Protein AF-A0A453MCQ1-F1 (afdb_monomer)

Radius of gyration: 20.78 Å; Cα contacts (8 Å, |Δi|>4): 182; chains: 1; bounding box: 46×43×56 Å

pLDDT: mean 77.22, std 11.15, range [37.0, 91.69]

Structure (mmCIF, N/CA/C/O backbone):
data_AF-A0A453MCQ1-F1
#
_entry.id   AF-A0A453MCQ1-F1
#
loop_
_atom_site.group_PDB
_atom_site.id
_atom_site.type_symbol
_atom_site.label_atom_id
_atom_site.label_alt_id
_atom_site.label_comp_id
_atom_site.label_asym_id
_atom_site.label_entity_id
_atom_site.label_seq_id
_atom_site.pdbx_PDB_ins_code
_atom_site.Cartn_x
_atom_site.Cartn_y
_atom_site.Cartn_z
_atom_site.occupancy
_atom_site.B_iso_or_equiv
_atom_site.auth_seq_id
_atom_site.auth_comp_id
_atom_site.auth_asym_id
_atom_site.auth_atom_id
_atom_site.pdbx_PDB_model_num
ATOM 1 N N . MET A 1 1 ? 6.249 20.733 25.835 1.00 46.59 1 MET A N 1
ATOM 2 C CA . MET A 1 1 ? 5.323 20.623 26.985 1.00 46.59 1 MET A CA 1
ATOM 3 C C . MET A 1 1 ? 3.868 20.537 26.530 1.00 46.59 1 MET A C 1
ATOM 5 O O . MET A 1 1 ? 3.251 19.539 26.848 1.00 46.59 1 MET A O 1
ATOM 9 N N . HIS A 1 2 ? 3.340 21.471 25.724 1.00 42.84 2 HIS A N 1
ATOM 10 C CA . HIS A 1 2 ? 1.945 21.401 25.235 1.00 42.84 2 HIS A CA 1
ATOM 11 C C . HIS A 1 2 ? 1.655 20.174 24.339 1.00 42.84 2 HIS A C 1
ATOM 13 O O . HIS A 1 2 ? 0.683 19.468 24.558 1.00 42.84 2 HIS A O 1
ATOM 19 N N . TYR A 1 3 ? 2.557 19.852 23.404 1.00 37.00 3 TYR A N 1
ATOM 20 C CA . TYR A 1 3 ? 2.413 18.692 22.504 1.00 37.00 3 TYR A CA 1
ATOM 21 C C . TYR A 1 3 ? 2.391 17.330 23.223 1.00 37.00 3 TYR A C 1
ATOM 23 O O . TYR A 1 3 ? 1.709 16.413 22.788 1.00 37.00 3 TYR A O 1
ATOM 31 N N . VAL A 1 4 ? 3.120 17.202 24.337 1.00 47.22 4 VAL A N 1
ATOM 32 C CA . VAL A 1 4 ? 3.196 15.953 25.119 1.00 47.22 4 VAL A CA 1
ATOM 33 C C . VAL A 1 4 ? 1.900 15.717 25.896 1.00 47.22 4 VAL A C 1
ATOM 35 O O . VAL A 1 4 ? 1.479 14.579 26.047 1.00 47.22 4 VAL A O 1
ATOM 38 N N . PHE A 1 5 ? 1.250 16.789 26.351 1.00 42.53 5 PHE A N 1
ATOM 39 C CA . PHE A 1 5 ? -0.011 16.703 27.086 1.00 42.53 5 PHE A CA 1
ATOM 40 C C . PHE A 1 5 ? -1.175 16.288 26.174 1.00 42.53 5 PHE A C 1
ATOM 42 O O . PHE A 1 5 ? -1.961 15.428 26.547 1.00 42.53 5 PHE A O 1
ATOM 49 N N . ILE A 1 6 ? -1.217 16.816 24.943 1.00 53.06 6 ILE A N 1
ATOM 50 C CA . ILE A 1 6 ? -2.229 16.439 23.940 1.00 53.06 6 ILE A CA 1
ATOM 51 C C . ILE A 1 6 ? -2.094 14.956 23.559 1.00 53.06 6 ILE A C 1
ATOM 53 O O . ILE A 1 6 ? -3.103 14.268 23.458 1.00 53.06 6 ILE A O 1
ATOM 57 N N . LEU A 1 7 ? -0.861 14.452 23.406 1.00 55.06 7 LEU A N 1
ATOM 58 C CA . LEU A 1 7 ? -0.600 13.033 23.122 1.00 55.06 7 LEU A CA 1
ATOM 59 C C . LEU A 1 7 ? -1.093 12.107 24.249 1.00 55.06 7 LEU A C 1
ATOM 61 O O . LEU A 1 7 ? -1.663 11.052 23.972 1.00 55.06 7 LEU A O 1
ATOM 65 N N . LEU A 1 8 ? -0.903 12.512 25.508 1.00 60.44 8 LEU A N 1
ATOM 66 C CA . LEU A 1 8 ? -1.371 11.757 26.674 1.00 60.44 8 LEU A CA 1
ATOM 67 C C . LEU A 1 8 ? -2.903 11.742 26.769 1.00 60.44 8 LEU A C 1
ATOM 69 O O . LEU A 1 8 ? -3.472 10.683 27.007 1.00 60.44 8 LEU A O 1
ATOM 73 N N . GLU A 1 9 ? -3.574 12.870 26.513 1.00 61.97 9 GLU A N 1
ATOM 74 C CA . GLU A 1 9 ? -5.045 12.936 26.503 1.00 61.97 9 GLU A CA 1
ATOM 75 C C . GLU A 1 9 ? -5.657 12.088 25.377 1.00 61.97 9 GLU A C 1
ATOM 77 O O . GLU A 1 9 ? -6.694 11.451 25.564 1.00 61.97 9 GLU A O 1
ATOM 82 N N . THR A 1 10 ? -5.026 12.038 24.198 1.00 69.81 10 THR A N 1
ATOM 83 C CA . THR A 1 10 ? -5.495 11.178 23.100 1.00 69.81 10 THR A CA 1
ATOM 84 C C . THR A 1 10 ? -5.329 9.693 23.412 1.00 69.81 10 THR A C 1
ATOM 86 O O . THR A 1 10 ? -6.246 8.917 23.140 1.00 69.81 10 THR A O 1
ATOM 89 N N . GLU A 1 11 ? -4.209 9.299 24.027 1.00 75.56 11 GLU A N 1
ATOM 90 C CA . GLU A 1 11 ? -3.957 7.906 24.414 1.00 75.56 11 GLU A CA 1
ATOM 91 C C . GLU A 1 11 ? -4.876 7.468 25.566 1.00 75.56 11 GLU A C 1
ATOM 93 O O . GLU A 1 11 ? -5.438 6.373 25.525 1.00 75.56 11 GLU A O 1
ATOM 98 N N . GLU A 1 12 ? -5.094 8.338 26.557 1.00 82.75 12 GLU A N 1
ATOM 99 C CA . GLU A 1 12 ? -6.019 8.088 27.666 1.00 82.75 12 GLU A CA 1
ATOM 100 C C . GLU A 1 12 ? -7.452 7.901 27.158 1.00 82.75 12 GLU A C 1
ATOM 102 O O . GLU A 1 12 ? -8.110 6.926 27.520 1.00 82.75 12 GLU A O 1
ATOM 107 N N . ASN A 1 13 ? -7.921 8.765 26.254 1.00 85.00 13 ASN A N 1
ATOM 108 C CA . ASN A 1 13 ? -9.265 8.649 25.689 1.00 85.00 13 ASN A CA 1
ATOM 109 C C . ASN A 1 13 ? -9.445 7.355 24.885 1.00 85.00 13 ASN A C 1
ATOM 111 O O . ASN A 1 13 ? -10.462 6.676 25.036 1.00 85.00 13 ASN A O 1
ATOM 115 N N . ALA A 1 14 ? -8.45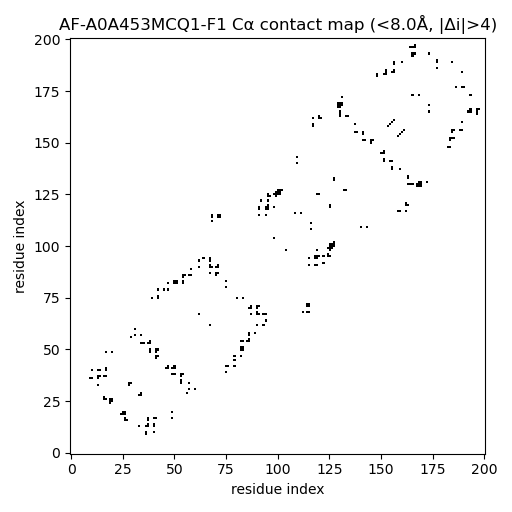8 6.987 24.063 1.00 85.62 14 ALA A N 1
ATOM 116 C CA . ALA A 1 14 ? -8.486 5.736 23.308 1.00 85.62 14 ALA A CA 1
ATOM 117 C C . ALA A 1 14 ? -8.494 4.509 24.231 1.00 85.62 14 ALA A C 1
ATOM 119 O O . ALA A 1 14 ? -9.224 3.546 23.989 1.00 85.62 14 ALA A O 1
ATOM 120 N N . PHE A 1 15 ? -7.733 4.558 25.326 1.00 87.38 15 PHE A N 1
ATOM 121 C CA . PHE A 1 15 ? -7.719 3.502 26.331 1.00 87.38 15 PHE A CA 1
ATOM 122 C C . PHE A 1 15 ? -9.042 3.401 27.102 1.00 87.38 15 PHE A C 1
ATOM 124 O O . PHE A 1 15 ? -9.540 2.300 27.333 1.00 87.38 15 PHE A O 1
ATOM 131 N N . MET A 1 16 ? -9.650 4.530 27.466 1.00 88.81 16 MET A N 1
ATOM 132 C CA . MET A 1 16 ? -10.951 4.555 28.141 1.00 88.81 16 MET A CA 1
ATOM 133 C C . MET A 1 16 ? -12.070 4.009 27.247 1.00 88.81 16 MET A C 1
ATOM 135 O O . MET A 1 16 ? -12.914 3.245 27.722 1.00 88.81 16 MET A O 1
ATOM 139 N N . GLU A 1 17 ? -12.051 4.328 25.952 1.00 88.25 17 GLU A N 1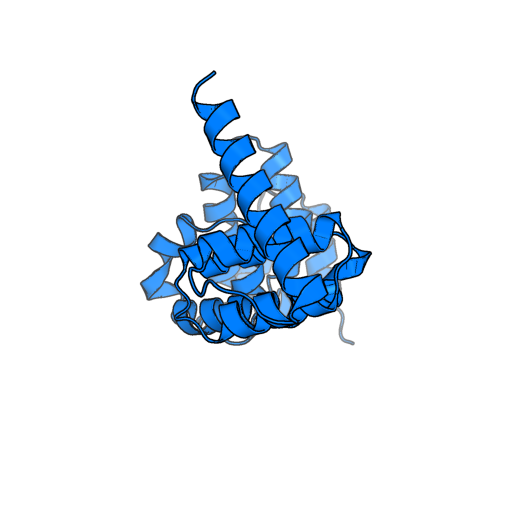
ATOM 140 C CA . GLU A 1 17 ? -12.951 3.727 24.962 1.00 88.25 17 GLU A CA 1
ATOM 141 C C . GLU A 1 17 ? -12.706 2.226 24.805 1.00 88.25 17 GLU A C 1
ATOM 143 O O . GLU A 1 17 ? -13.659 1.448 24.785 1.00 88.25 17 GLU A O 1
ATOM 148 N N . LEU A 1 18 ? -11.445 1.787 24.781 1.00 90.50 18 LEU A N 1
ATOM 149 C CA . LEU A 1 18 ? -11.116 0.364 24.750 1.00 90.50 18 LEU A CA 1
ATOM 150 C C . LEU A 1 18 ? -11.656 -0.371 25.985 1.00 90.50 18 LEU A C 1
ATOM 152 O O . LEU A 1 18 ? -12.259 -1.435 25.849 1.00 90.50 18 LEU A O 1
ATOM 156 N N . LEU A 1 19 ? -11.495 0.197 27.183 1.00 89.31 19 LEU A N 1
ATOM 157 C CA . LEU A 1 19 ? -12.072 -0.363 28.406 1.00 89.31 19 LEU A CA 1
ATOM 158 C C . LEU A 1 19 ? -13.598 -0.425 28.305 1.00 89.31 19 LEU A C 1
ATOM 160 O O . LEU A 1 19 ? -14.183 -1.481 28.539 1.00 89.31 19 LEU A O 1
ATOM 164 N N . SER A 1 20 ? -14.246 0.668 27.902 1.00 89.81 20 SER A N 1
ATOM 165 C CA . SER A 1 20 ? -15.695 0.705 27.678 1.00 89.81 20 SER A CA 1
ATOM 166 C C . SER A 1 20 ? -16.145 -0.390 26.706 1.00 89.81 20 SER A C 1
ATOM 168 O O . SER A 1 20 ? -17.120 -1.102 26.971 1.00 89.81 20 SER A O 1
ATOM 170 N N . TYR A 1 21 ? -15.393 -0.604 25.625 1.00 91.69 21 TYR A N 1
ATOM 171 C CA . TYR A 1 21 ? -15.628 -1.672 24.663 1.00 91.69 21 TYR A CA 1
ATOM 172 C C . TYR A 1 21 ? -15.482 -3.063 25.293 1.00 91.69 21 TYR A C 1
ATOM 174 O O . TYR A 1 21 ? -16.329 -3.921 25.060 1.00 91.69 21 TYR A O 1
ATOM 182 N N . MET A 1 22 ? -14.475 -3.308 26.136 1.00 89.25 22 MET A N 1
ATOM 183 C CA . MET A 1 22 ? -14.307 -4.606 26.809 1.00 89.25 22 MET A CA 1
ATOM 184 C C . MET A 1 22 ? -15.494 -4.960 27.718 1.00 89.25 22 MET A C 1
ATOM 186 O O . MET A 1 22 ? -15.848 -6.134 27.824 1.00 89.25 22 MET A O 1
ATOM 190 N N . TYR A 1 23 ? -16.134 -3.966 28.342 1.00 89.38 23 TYR A N 1
ATOM 191 C CA . TYR A 1 23 ? -17.309 -4.182 29.196 1.00 89.38 23 TYR A CA 1
ATOM 192 C C . TYR A 1 23 ? -18.639 -4.208 28.428 1.00 89.38 23 TYR A C 1
ATOM 194 O O . TYR A 1 23 ? -19.551 -4.939 28.815 1.00 89.38 23 TYR A O 1
ATOM 202 N N . SER A 1 24 ? -18.784 -3.404 27.370 1.00 89.81 24 SER A N 1
ATOM 203 C CA . SER A 1 24 ? -20.066 -3.191 26.673 1.00 89.81 24 SER A CA 1
ATOM 204 C C . SER A 1 24 ? -20.164 -3.844 25.290 1.00 89.81 24 SER A C 1
ATOM 206 O O . SER A 1 24 ? -21.267 -4.010 24.765 1.00 89.81 24 SER A O 1
ATOM 208 N N . GLY A 1 25 ? -19.025 -4.188 24.687 1.00 87.19 25 GLY A N 1
ATOM 209 C CA . GLY A 1 25 ? -18.894 -4.674 23.314 1.00 87.19 25 GLY A CA 1
ATOM 210 C C . GLY A 1 25 ? -19.164 -3.623 22.231 1.00 87.19 25 GLY A C 1
ATOM 211 O O . GLY A 1 25 ? -19.376 -4.000 21.080 1.00 87.19 25 GLY A O 1
ATOM 212 N N . LYS A 1 26 ? -19.224 -2.328 22.574 1.00 86.12 26 LYS A N 1
ATOM 213 C CA . LYS A 1 26 ? -19.602 -1.239 21.656 1.00 86.12 26 LYS A CA 1
ATOM 214 C C . LYS A 1 26 ? -18.585 -0.101 21.685 1.00 86.12 26 LYS A C 1
ATOM 216 O O . LYS A 1 26 ? -18.078 0.235 22.749 1.00 86.12 26 LYS A O 1
ATOM 221 N N . LEU A 1 27 ? -18.329 0.493 20.520 1.00 86.25 27 LEU A N 1
ATOM 222 C CA . LEU A 1 27 ? -17.567 1.737 20.379 1.00 86.25 27 LEU A CA 1
ATOM 223 C C . LEU A 1 27 ? -18.537 2.918 20.343 1.00 86.25 27 LEU A C 1
ATOM 225 O O . LEU A 1 27 ? -19.598 2.825 19.721 1.00 86.25 27 LEU A O 1
ATOM 229 N N . THR A 1 28 ? -18.199 4.017 21.017 1.00 80.88 28 THR A N 1
ATOM 230 C CA . THR A 1 28 ? -19.082 5.196 21.087 1.00 80.88 28 THR A CA 1
ATOM 231 C C . THR A 1 28 ? -18.839 6.196 19.952 1.00 80.88 28 THR A C 1
ATOM 233 O O . THR A 1 28 ? -19.679 7.062 19.704 1.00 80.88 28 THR A O 1
ATOM 236 N N . THR A 1 29 ? -17.716 6.060 19.241 1.00 80.31 29 THR A N 1
ATOM 237 C CA . THR A 1 29 ? -17.264 6.975 18.188 1.00 80.31 29 THR A CA 1
ATOM 238 C C . THR A 1 29 ? -17.233 6.312 16.811 1.00 80.31 29 THR A C 1
ATOM 240 O O . THR A 1 29 ? -16.946 5.124 16.678 1.00 80.31 29 THR A O 1
ATOM 243 N N . ALA A 1 30 ? -17.514 7.112 15.781 1.00 79.25 30 ALA A N 1
ATOM 244 C CA . ALA A 1 30 ? -17.376 6.754 14.369 1.00 79.25 30 ALA A CA 1
ATOM 245 C C . ALA A 1 30 ? -16.383 7.679 13.634 1.00 79.25 30 ALA A C 1
ATOM 247 O O . ALA A 1 30 ? -16.347 7.703 12.406 1.00 79.25 30 ALA A O 1
ATOM 248 N N . GLU A 1 31 ? -15.596 8.473 14.368 1.00 84.56 31 GLU A N 1
ATOM 249 C CA . GLU A 1 31 ? -14.601 9.366 13.770 1.00 84.56 31 GLU A CA 1
ATOM 250 C C . GLU A 1 31 ? -13.338 8.580 13.360 1.00 84.56 31 GLU A C 1
ATOM 252 O O . GLU A 1 31 ? -12.755 7.904 14.212 1.00 84.56 31 GLU A O 1
ATOM 257 N N . PRO A 1 32 ? -12.857 8.682 12.102 1.00 83.56 32 PRO A N 1
ATOM 258 C CA . PRO A 1 32 ? -11.729 7.884 11.610 1.00 83.56 32 PRO A CA 1
ATOM 259 C C . PRO A 1 32 ? -10.441 8.017 12.431 1.00 83.56 32 PRO A C 1
ATOM 261 O O . PRO A 1 32 ? -9.757 7.027 12.675 1.00 83.56 32 PRO A O 1
ATOM 264 N N . THR A 1 33 ? -10.107 9.233 12.868 1.00 83.50 33 THR A N 1
ATOM 265 C CA . THR A 1 33 ? -8.904 9.507 13.671 1.00 83.50 33 THR A CA 1
ATOM 266 C C . THR A 1 33 ? -8.990 8.843 15.040 1.00 83.50 33 THR A C 1
ATOM 268 O O . THR A 1 33 ? -8.064 8.154 15.451 1.00 83.50 33 THR A O 1
ATOM 271 N N . ARG A 1 34 ? -10.142 8.954 15.707 1.00 84.56 34 ARG A N 1
ATOM 272 C CA . ARG A 1 34 ? -10.389 8.308 17.002 1.00 84.56 34 ARG A CA 1
ATOM 273 C C . ARG A 1 34 ? -10.406 6.790 16.891 1.00 84.56 34 ARG A C 1
ATOM 275 O O . ARG A 1 34 ? -9.881 6.114 17.767 1.00 84.56 34 ARG A O 1
ATOM 282 N N . LEU A 1 35 ? -10.976 6.250 15.815 1.00 87.69 35 LEU A N 1
ATOM 283 C CA . LEU A 1 35 ? -10.961 4.813 15.548 1.00 87.69 35 LEU A CA 1
ATOM 284 C C . LEU A 1 35 ? -9.538 4.284 15.338 1.00 87.69 35 LEU A C 1
ATOM 286 O O . LEU A 1 35 ? -9.249 3.180 15.789 1.00 87.69 35 LEU A O 1
ATOM 290 N N . LEU A 1 36 ? -8.648 5.061 14.711 1.00 85.81 36 LEU A N 1
ATOM 291 C CA . LEU A 1 36 ? -7.229 4.716 14.614 1.00 85.81 36 LEU A CA 1
ATOM 292 C C . LEU A 1 36 ? -6.524 4.754 15.970 1.00 85.81 36 LEU A C 1
ATOM 294 O O . LEU A 1 36 ? -5.799 3.816 16.285 1.00 85.81 36 LEU A O 1
ATOM 298 N N . ASP A 1 37 ? -6.768 5.777 16.792 1.00 86.75 37 ASP A N 1
ATOM 299 C CA . ASP A 1 37 ? -6.193 5.847 18.142 1.00 86.75 37 ASP A CA 1
ATOM 300 C C . ASP A 1 37 ? -6.630 4.631 18.985 1.00 86.75 37 ASP A C 1
ATOM 302 O O . ASP A 1 37 ? -5.824 3.999 19.672 1.00 86.75 37 ASP A O 1
ATOM 306 N N . ILE A 1 38 ? -7.909 4.251 18.885 1.00 88.19 38 ILE A N 1
ATOM 307 C CA . ILE A 1 38 ? -8.460 3.060 19.545 1.00 88.19 38 ILE A CA 1
ATOM 308 C C . ILE A 1 38 ? -7.868 1.782 18.948 1.00 88.19 38 ILE A C 1
ATOM 310 O O . ILE A 1 38 ? -7.565 0.860 19.700 1.00 88.19 38 ILE A O 1
ATOM 314 N N . LEU A 1 39 ? -7.669 1.710 17.628 1.00 87.31 39 LEU A N 1
ATOM 315 C CA . LEU A 1 39 ? -7.012 0.577 16.972 1.00 87.31 39 LEU A CA 1
ATOM 316 C C . LEU A 1 39 ? -5.569 0.410 17.472 1.00 87.31 39 LEU A C 1
ATOM 318 O O . LEU A 1 39 ? -5.165 -0.713 17.757 1.00 87.31 39 LEU A O 1
ATOM 322 N N . MET A 1 40 ? -4.826 1.507 17.655 1.00 85.25 40 MET A N 1
ATOM 323 C CA . MET A 1 40 ? -3.475 1.501 18.230 1.00 85.25 40 MET A CA 1
ATOM 324 C C . MET A 1 40 ? -3.466 1.024 19.677 1.00 85.25 40 MET A C 1
ATOM 326 O O . MET A 1 40 ? -2.628 0.206 20.059 1.00 85.25 40 MET A O 1
ATOM 330 N N . ALA A 1 41 ? -4.402 1.513 20.492 1.00 87.75 41 ALA A N 1
ATOM 331 C CA . ALA A 1 41 ? -4.560 1.031 21.857 1.00 87.75 41 ALA A CA 1
ATOM 332 C C . ALA A 1 41 ? -4.921 -0.465 21.859 1.00 87.75 41 ALA A C 1
ATOM 334 O O . ALA A 1 41 ? -4.326 -1.248 22.594 1.00 87.75 41 ALA A O 1
ATOM 335 N N . ALA A 1 42 ? -5.848 -0.886 21.000 1.00 87.56 42 ALA A N 1
ATOM 336 C CA . ALA A 1 42 ? -6.259 -2.277 20.880 1.00 87.56 42 ALA A CA 1
ATOM 337 C C . ALA A 1 42 ? -5.114 -3.190 20.414 1.00 87.56 42 ALA A C 1
ATOM 339 O O . ALA A 1 42 ? -5.007 -4.289 20.945 1.00 87.56 42 ALA A O 1
ATOM 340 N N . ASP A 1 43 ? -4.242 -2.742 19.503 1.00 86.06 43 ASP A N 1
ATOM 341 C CA . ASP A 1 43 ? -3.016 -3.459 19.109 1.00 86.06 43 ASP A CA 1
ATOM 342 C C . ASP A 1 43 ? -2.055 -3.587 20.299 1.00 86.06 43 ASP A C 1
ATOM 344 O O . ASP A 1 43 ? -1.621 -4.685 20.639 1.00 86.06 43 ASP A O 1
ATOM 348 N N . LYS A 1 44 ? -1.807 -2.480 21.014 1.00 85.56 44 LYS A N 1
ATOM 349 C CA . LYS A 1 44 ? -0.929 -2.434 22.197 1.00 85.56 44 LYS A CA 1
ATOM 350 C C . LYS A 1 44 ? -1.387 -3.361 23.329 1.00 85.56 44 LYS A C 1
ATOM 352 O O . LYS A 1 44 ? -0.549 -3.907 24.043 1.00 85.56 44 LYS A O 1
ATOM 357 N N . PHE A 1 45 ? -2.697 -3.502 23.520 1.00 86.25 45 PHE A N 1
ATOM 358 C CA . PHE A 1 45 ? -3.304 -4.347 24.555 1.00 86.25 45 PHE A CA 1
ATOM 359 C C . PHE A 1 45 ? -3.841 -5.684 24.015 1.00 86.25 45 PHE A C 1
ATOM 361 O O . PHE A 1 45 ? -4.493 -6.419 24.755 1.00 86.25 45 PHE A O 1
ATOM 368 N N . GLU A 1 46 ? -3.570 -5.999 22.745 1.00 86.81 46 GLU A N 1
ATOM 369 C CA . GLU A 1 46 ? -3.918 -7.255 22.066 1.00 86.81 46 GLU A CA 1
ATOM 370 C C . GLU A 1 46 ? -5.423 -7.613 22.099 1.00 86.81 46 GLU A C 1
ATOM 372 O O . GLU A 1 46 ? -5.826 -8.777 22.193 1.00 86.81 46 GLU A O 1
ATOM 377 N N . VAL A 1 47 ? -6.297 -6.607 21.997 1.00 88.50 47 VAL A N 1
ATOM 378 C CA . VAL A 1 47 ? -7.760 -6.779 22.033 1.00 88.50 47 VAL A CA 1
ATOM 379 C C . VAL A 1 47 ? -8.319 -7.011 20.624 1.00 88.50 47 VAL A C 1
ATOM 381 O O . VAL A 1 47 ? -8.909 -6.126 20.000 1.00 88.50 47 VAL A O 1
ATOM 384 N N . LEU A 1 48 ? -8.178 -8.248 20.139 1.00 88.19 48 LEU A N 1
ATOM 385 C CA . LEU A 1 48 ? -8.547 -8.686 18.780 1.00 88.19 48 LEU A CA 1
ATOM 386 C C . LEU A 1 48 ? -9.966 -8.293 18.332 1.00 88.19 48 LEU A C 1
ATOM 388 O O . LEU A 1 48 ? -10.172 -7.865 17.197 1.00 88.19 48 LEU A O 1
ATOM 392 N N . SER A 1 49 ? -10.967 -8.454 19.202 1.00 89.56 49 SER A N 1
ATOM 393 C CA . SER A 1 49 ? -12.365 -8.137 18.870 1.00 89.56 49 SER A CA 1
ATOM 394 C C . SER A 1 49 ? -12.567 -6.649 18.590 1.00 89.56 49 SER A C 1
ATOM 396 O O . SER A 1 49 ? -13.283 -6.301 17.650 1.00 89.56 49 SER A O 1
ATOM 398 N N . CYS A 1 50 ? -11.890 -5.788 19.355 1.00 88.81 50 CYS A N 1
ATOM 399 C CA . CYS A 1 50 ? -11.911 -4.345 19.153 1.00 88.81 50 CYS A CA 1
ATOM 400 C C . CYS A 1 50 ? -11.233 -3.982 17.831 1.00 88.81 50 CYS A C 1
ATOM 402 O O . CYS A 1 50 ? -11.811 -3.245 17.038 1.00 88.81 50 CYS A O 1
ATOM 404 N N . MET A 1 51 ? -10.075 -4.584 17.534 1.00 88.38 51 MET A N 1
ATOM 405 C CA . MET A 1 51 ? -9.370 -4.347 16.270 1.00 88.38 51 MET A CA 1
ATOM 406 C C . MET A 1 51 ? -10.230 -4.697 15.056 1.00 88.38 51 MET A C 1
ATOM 408 O O . MET A 1 51 ? -10.409 -3.857 14.178 1.00 88.38 51 MET A O 1
ATOM 412 N N . ARG A 1 52 ? -10.852 -5.886 15.050 1.00 88.38 52 ARG A N 1
ATOM 413 C CA . ARG A 1 52 ? -11.802 -6.292 13.998 1.00 88.38 52 ARG A CA 1
ATOM 414 C C . ARG A 1 52 ? -12.920 -5.275 13.820 1.00 88.38 52 ARG A C 1
ATOM 416 O O . ARG A 1 52 ? -13.275 -4.936 12.693 1.00 88.38 52 ARG A O 1
ATOM 423 N N . HIS A 1 53 ? -13.490 -4.811 14.929 1.00 89.31 53 HIS A N 1
ATOM 424 C CA . HIS A 1 53 ? -14.611 -3.885 14.897 1.00 89.31 53 HIS A CA 1
ATOM 425 C C . HIS A 1 53 ? -14.196 -2.500 14.379 1.00 89.31 53 HIS A C 1
ATOM 427 O O . HIS A 1 53 ? -14.870 -1.959 13.504 1.00 89.31 53 HIS A O 1
ATOM 433 N N . CYS A 1 54 ? -13.053 -1.972 14.830 1.00 88.75 54 CYS A N 1
ATOM 434 C CA . CYS A 1 54 ? -12.466 -0.739 14.307 1.00 88.75 54 CYS A CA 1
ATOM 435 C C . CYS A 1 54 ? -12.179 -0.853 12.807 1.00 88.75 54 CYS A C 1
ATOM 437 O O . CYS A 1 54 ? -12.588 0.020 12.049 1.00 88.75 54 CYS A O 1
ATOM 439 N N . SER A 1 55 ? -11.542 -1.938 12.355 1.00 88.50 55 SER A N 1
ATOM 440 C CA . SER A 1 55 ? -11.254 -2.154 10.933 1.00 88.50 55 SER A CA 1
ATOM 441 C C . SER A 1 55 ? -12.530 -2.198 10.090 1.00 88.50 55 SER A C 1
ATOM 443 O O . SER A 1 55 ? -12.589 -1.548 9.053 1.00 88.50 55 SER A O 1
ATOM 445 N N . GLN A 1 56 ? -13.580 -2.889 10.544 1.00 88.69 56 GLN A N 1
ATOM 446 C CA . GLN A 1 56 ? -14.873 -2.917 9.849 1.00 88.69 56 GLN A CA 1
ATOM 447 C C . GLN A 1 56 ? -15.524 -1.532 9.758 1.00 88.69 56 GLN A C 1
ATOM 449 O O . GLN A 1 56 ? -16.042 -1.168 8.702 1.00 88.69 56 GLN A O 1
ATOM 454 N N . LEU A 1 57 ? -15.485 -0.751 10.841 1.00 88.12 57 LEU A N 1
ATOM 455 C CA . LEU A 1 57 ? -16.020 0.610 10.847 1.00 88.12 57 LEU A CA 1
ATOM 456 C C . LEU A 1 57 ? -15.226 1.526 9.916 1.00 88.12 57 LEU A C 1
ATOM 458 O O . LEU A 1 57 ? -15.829 2.229 9.112 1.00 88.12 57 LEU A O 1
ATOM 462 N N . LEU A 1 58 ? -13.895 1.466 9.962 1.00 87.31 58 LEU A N 1
ATOM 463 C CA . LEU A 1 58 ? -13.017 2.244 9.087 1.00 87.31 58 LEU A CA 1
ATOM 464 C C . LEU A 1 58 ? -13.263 1.928 7.604 1.00 87.31 58 LEU A C 1
ATOM 466 O O . LEU A 1 58 ? -13.342 2.850 6.801 1.00 87.31 58 LEU A O 1
ATOM 470 N N . ILE A 1 59 ? -13.482 0.657 7.251 1.00 87.69 59 ILE A N 1
ATOM 471 C CA . ILE A 1 59 ? -13.850 0.249 5.882 1.00 87.69 59 ILE A CA 1
ATOM 472 C C . ILE A 1 59 ? -15.228 0.796 5.475 1.00 87.69 59 ILE A C 1
ATOM 474 O O . ILE A 1 59 ? -15.449 1.108 4.308 1.00 87.69 59 ILE A O 1
ATOM 478 N N . SER A 1 60 ? -16.174 0.899 6.415 1.00 87.25 60 SER A N 1
ATOM 479 C CA . SER A 1 60 ? -17.528 1.398 6.131 1.00 87.25 60 SER A CA 1
ATOM 480 C C . SER A 1 60 ? -17.609 2.918 5.934 1.00 87.25 60 SER A C 1
ATOM 482 O O . SER A 1 60 ? -18.615 3.422 5.430 1.00 87.25 60 SER A O 1
ATOM 484 N N . LEU A 1 61 ? -16.568 3.651 6.336 1.00 86.31 61 LEU A N 1
ATOM 485 C CA . LEU A 1 61 ? -16.472 5.101 6.200 1.00 86.31 61 LEU A CA 1
ATOM 486 C C . LEU A 1 61 ? -15.918 5.483 4.815 1.00 86.31 61 LEU A C 1
ATOM 488 O O . LEU A 1 61 ? -15.226 4.689 4.178 1.00 86.31 61 LEU A O 1
ATOM 492 N N . PRO A 1 62 ? -16.212 6.695 4.309 1.00 82.81 62 PRO A N 1
ATOM 493 C CA . PRO A 1 62 ? -15.671 7.141 3.030 1.00 82.81 62 PRO A CA 1
ATOM 494 C C . PRO A 1 62 ? -14.139 7.224 3.086 1.00 82.81 62 PRO A C 1
ATOM 496 O O . PRO A 1 62 ? -13.577 8.018 3.840 1.00 82.81 62 PRO A O 1
ATOM 499 N N . MET A 1 63 ? -13.475 6.419 2.255 1.00 83.31 63 MET A N 1
ATOM 500 C CA . MET A 1 63 ? -12.019 6.385 2.135 1.00 83.31 63 MET A CA 1
ATOM 501 C C . MET A 1 63 ? -11.525 7.577 1.302 1.00 83.31 63 MET A C 1
ATOM 503 O O . MET A 1 63 ? -11.988 7.811 0.185 1.00 83.31 63 MET A O 1
ATOM 507 N N . THR A 1 64 ? -10.564 8.331 1.828 1.00 85.94 64 THR A N 1
ATOM 508 C CA . THR A 1 64 ? -9.792 9.346 1.091 1.00 85.94 64 THR A CA 1
ATOM 509 C C . THR A 1 64 ? -8.366 8.855 0.846 1.00 85.94 64 THR A C 1
ATOM 511 O O . THR A 1 64 ? -7.901 7.921 1.500 1.00 85.94 64 THR A O 1
ATOM 514 N N . THR A 1 65 ? -7.629 9.495 -0.065 1.00 82.19 65 THR A N 1
ATOM 515 C CA . THR A 1 65 ? -6.218 9.149 -0.320 1.00 82.19 65 THR A CA 1
ATOM 516 C C . THR A 1 65 ? -5.345 9.301 0.913 1.00 82.19 65 THR A C 1
ATOM 518 O O . THR A 1 65 ? -4.544 8.418 1.190 1.00 82.19 65 THR A O 1
ATOM 521 N N . GLU A 1 66 ? -5.532 10.371 1.684 1.00 82.62 66 GLU A N 1
ATOM 522 C CA . GLU A 1 66 ? -4.787 10.588 2.928 1.00 82.62 66 GLU A CA 1
ATOM 523 C C . GLU A 1 66 ? -5.064 9.476 3.945 1.00 82.62 66 GLU A C 1
ATOM 525 O O . GLU A 1 66 ? -4.127 8.928 4.522 1.00 82.62 66 GLU A O 1
ATOM 530 N N . SER A 1 67 ? -6.333 9.083 4.109 1.00 81.94 67 SER A N 1
ATOM 531 C CA . SER A 1 67 ? -6.695 7.991 5.019 1.00 81.94 67 SER A CA 1
ATOM 532 C C . SER A 1 67 ? -6.153 6.636 4.557 1.00 81.94 67 SER A C 1
ATOM 534 O O . SER A 1 67 ? -5.597 5.908 5.369 1.00 81.94 67 SER A O 1
ATOM 536 N N . ALA A 1 68 ? -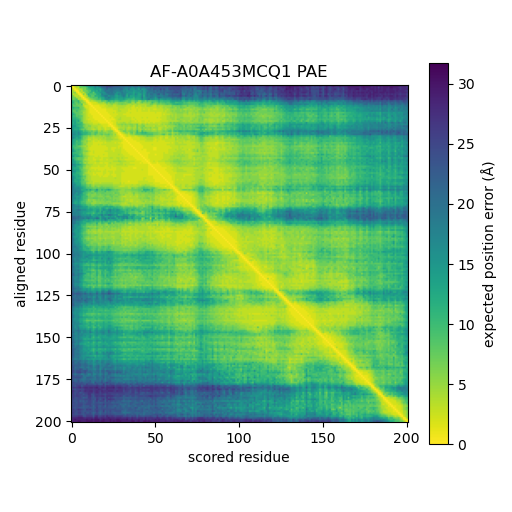6.221 6.325 3.257 1.00 84.19 68 ALA A N 1
ATOM 537 C CA . ALA A 1 68 ? -5.721 5.064 2.714 1.00 84.19 68 ALA A CA 1
ATOM 538 C C . ALA A 1 68 ? -4.202 4.931 2.894 1.00 84.19 68 ALA A C 1
ATOM 540 O O . ALA A 1 68 ? -3.720 3.869 3.282 1.00 84.19 68 ALA A O 1
ATOM 541 N N . LEU A 1 69 ? -3.451 6.014 2.665 1.00 83.31 69 LEU A N 1
ATOM 542 C CA . LEU A 1 69 ? -2.009 6.035 2.916 1.00 83.31 69 LEU A CA 1
ATOM 543 C C . LEU A 1 69 ? -1.706 5.839 4.401 1.00 83.31 69 LEU A C 1
ATOM 545 O O . LEU A 1 69 ? -0.877 5.003 4.745 1.00 83.31 69 LEU A O 1
ATOM 549 N N . LEU A 1 70 ? -2.435 6.533 5.279 1.00 82.50 70 LEU A N 1
ATOM 550 C CA . LEU A 1 70 ? -2.275 6.397 6.724 1.00 82.50 70 LEU A CA 1
ATOM 551 C C . LEU A 1 70 ? -2.566 4.969 7.218 1.00 82.50 70 LEU A C 1
ATOM 553 O O . LEU A 1 70 ? -1.870 4.480 8.103 1.00 82.50 70 LEU A O 1
ATOM 557 N N . TYR A 1 71 ? -3.568 4.294 6.648 1.00 83.50 71 TYR A N 1
ATOM 558 C CA . TYR A 1 71 ? -3.916 2.912 6.997 1.00 83.50 71 TYR A CA 1
ATOM 559 C C . TYR A 1 71 ? -2.877 1.899 6.503 1.00 83.50 71 TYR A C 1
ATOM 561 O O . TYR A 1 71 ? -2.619 0.913 7.189 1.00 83.50 71 TYR A O 1
ATOM 569 N N . ILE A 1 72 ? -2.267 2.132 5.337 1.00 80.94 72 ILE A N 1
ATOM 570 C CA . ILE A 1 72 ? -1.217 1.262 4.780 1.00 80.94 72 ILE A CA 1
ATOM 571 C C . ILE A 1 72 ? 0.110 1.445 5.524 1.00 80.94 72 ILE A C 1
ATOM 573 O O . ILE A 1 72 ? 0.789 0.460 5.804 1.00 80.94 72 ILE A O 1
ATOM 577 N N . ASP A 1 73 ? 0.466 2.688 5.857 1.00 77.94 73 ASP A N 1
ATOM 578 C CA . ASP A 1 73 ? 1.677 3.029 6.614 1.00 77.94 73 ASP A CA 1
ATOM 579 C C . ASP A 1 73 ? 1.538 2.721 8.120 1.00 77.94 73 ASP A C 1
ATOM 581 O O . ASP A 1 73 ? 2.467 2.952 8.898 1.00 77.94 73 ASP A O 1
ATOM 585 N N . HIS A 1 74 ? 0.387 2.197 8.554 1.00 75.38 74 HIS A N 1
ATOM 586 C CA . HIS A 1 74 ? 0.114 1.944 9.958 1.00 75.38 74 HIS A CA 1
ATOM 587 C C . HIS A 1 74 ? 1.035 0.847 10.532 1.00 75.38 74 HIS A C 1
ATOM 589 O O . HIS A 1 74 ? 1.000 -0.297 10.066 1.00 75.38 74 HIS A O 1
ATOM 595 N N . PRO A 1 75 ? 1.849 1.143 11.564 1.00 67.12 75 PRO A N 1
ATOM 596 C CA . PRO A 1 75 ? 2.693 0.139 12.195 1.00 67.12 75 PRO A CA 1
ATOM 597 C C . PRO A 1 75 ? 1.837 -0.789 13.068 1.00 67.12 75 PRO A C 1
ATOM 599 O O . PRO A 1 75 ? 1.551 -0.471 14.216 1.00 67.12 75 PRO A O 1
ATOM 602 N N . CYS A 1 76 ? 1.443 -1.946 12.535 1.00 65.88 76 CYS A N 1
ATOM 603 C CA . CYS A 1 76 ? 0.793 -3.001 13.318 1.00 65.88 76 CYS A CA 1
ATOM 604 C C . CYS A 1 76 ? 1.802 -4.004 13.878 1.00 65.88 76 CYS A C 1
ATOM 606 O O . CYS A 1 76 ? 2.759 -4.394 13.199 1.00 65.88 76 CYS A O 1
ATOM 608 N N . SER A 1 77 ? 1.533 -4.515 15.081 1.00 65.25 77 SER A N 1
ATOM 609 C CA . SER A 1 77 ? 2.246 -5.680 15.598 1.00 65.25 77 SER A CA 1
ATOM 610 C C . SER A 1 77 ? 2.021 -6.914 14.707 1.00 65.25 77 SER A C 1
ATOM 612 O O . SER A 1 77 ? 0.924 -7.161 14.201 1.00 65.25 77 SER A O 1
ATOM 614 N N . VAL A 1 78 ? 3.063 -7.737 14.524 1.00 63.09 78 VAL A N 1
ATOM 615 C CA . VAL A 1 78 ? 3.023 -8.946 13.666 1.00 63.09 78 VAL A CA 1
ATOM 616 C C . VAL A 1 78 ? 1.910 -9.918 14.087 1.00 63.09 78 VAL A C 1
ATOM 618 O O . VAL A 1 78 ? 1.334 -10.604 13.245 1.00 63.09 78 VAL A O 1
ATOM 621 N N . SER A 1 79 ? 1.583 -9.945 15.382 1.00 61.34 79 SER A N 1
ATOM 622 C CA . SER A 1 79 ? 0.534 -10.788 15.968 1.00 61.34 79 SER A CA 1
ATOM 623 C C . SER A 1 79 ? -0.875 -10.404 15.487 1.00 61.34 79 SER A C 1
ATOM 625 O O . SER A 1 79 ? -1.744 -11.263 15.354 1.00 61.34 79 SER A O 1
ATOM 627 N N . MET A 1 80 ? -1.086 -9.126 15.156 1.00 68.19 80 MET A N 1
ATOM 628 C CA . MET A 1 80 ? -2.407 -8.544 14.895 1.00 68.19 80 MET A CA 1
ATOM 629 C C . MET A 1 80 ? -2.650 -8.192 13.420 1.00 68.19 80 MET A C 1
ATOM 631 O O . MET A 1 80 ? -3.746 -7.763 13.051 1.00 68.19 80 MET A O 1
ATOM 635 N N . VAL A 1 81 ? -1.661 -8.426 12.547 1.00 70.38 81 VAL A N 1
ATOM 636 C CA . VAL A 1 81 ? -1.721 -8.122 11.102 1.00 70.38 81 VAL A CA 1
ATOM 637 C C . VAL A 1 81 ? -2.968 -8.700 10.434 1.00 70.38 81 VAL A C 1
ATOM 639 O O . VAL A 1 81 ? -3.540 -8.059 9.559 1.00 70.38 81 VAL A O 1
ATOM 642 N N . ASN A 1 82 ? -3.429 -9.882 10.851 1.00 76.94 82 ASN A N 1
ATOM 643 C CA . ASN A 1 82 ? -4.603 -10.520 10.251 1.00 76.94 82 ASN A CA 1
ATOM 644 C C . ASN A 1 82 ? -5.901 -9.727 10.456 1.00 76.94 82 ASN A C 1
ATOM 646 O O . ASN A 1 82 ? -6.780 -9.804 9.603 1.00 76.94 82 ASN A O 1
ATOM 650 N N . GLU A 1 83 ? -6.016 -8.963 11.544 1.00 81.50 83 GLU A N 1
ATOM 651 C CA . GLU A 1 83 ? -7.245 -8.228 11.862 1.00 81.50 83 GLU A CA 1
ATOM 652 C C . GLU A 1 83 ? -7.358 -6.914 11.102 1.00 81.50 83 GLU A C 1
ATOM 654 O O . GLU A 1 83 ? -8.453 -6.514 10.712 1.00 81.50 83 GLU A O 1
ATOM 659 N N . VAL A 1 84 ? -6.216 -6.284 10.827 1.00 82.56 84 VAL A N 1
ATOM 660 C CA . VAL A 1 84 ? -6.137 -5.035 10.057 1.00 82.56 84 VAL A CA 1
ATOM 661 C C . VAL A 1 84 ? -5.972 -5.311 8.562 1.00 82.56 84 VAL A C 1
ATOM 663 O O . VAL A 1 84 ? -6.212 -4.437 7.733 1.00 82.56 84 VAL A O 1
ATOM 666 N N . ARG A 1 85 ? -5.636 -6.546 8.177 1.00 84.56 85 ARG A N 1
ATOM 667 C CA . ARG A 1 85 ? -5.464 -6.947 6.777 1.00 84.56 85 ARG A CA 1
ATOM 668 C C . ARG A 1 85 ? -6.638 -6.558 5.868 1.00 84.56 85 ARG A C 1
ATOM 670 O O . ARG A 1 85 ? -6.354 -5.986 4.822 1.00 84.56 85 ARG A O 1
ATOM 677 N N . PRO A 1 86 ? -7.919 -6.749 6.241 1.00 87.31 86 PRO A N 1
ATOM 678 C CA . PRO A 1 86 ? -9.034 -6.302 5.405 1.00 87.31 86 PRO A CA 1
ATOM 679 C C . PRO A 1 86 ? -9.047 -4.786 5.178 1.00 87.31 86 PRO A C 1
ATOM 681 O O . PRO A 1 86 ? -9.410 -4.334 4.098 1.00 87.31 86 PRO A O 1
ATOM 684 N N . LEU A 1 87 ? -8.628 -3.998 6.175 1.00 86.12 87 LEU A N 1
ATOM 685 C CA . LEU A 1 87 ? -8.527 -2.543 6.054 1.00 86.12 87 LEU A CA 1
ATOM 686 C C . LEU A 1 87 ? -7.390 -2.157 5.102 1.00 86.12 87 LEU A C 1
ATOM 688 O O . LEU A 1 87 ? -7.571 -1.292 4.246 1.00 86.12 87 LEU A O 1
ATOM 692 N N . ILE A 1 88 ? -6.239 -2.823 5.218 1.00 86.62 88 ILE A N 1
ATOM 693 C CA . ILE A 1 88 ? -5.088 -2.606 4.334 1.00 86.62 88 ILE A CA 1
ATOM 694 C C . ILE A 1 88 ? -5.455 -2.981 2.898 1.00 86.62 88 ILE A C 1
ATOM 696 O O . ILE A 1 88 ? -5.206 -2.202 1.983 1.00 86.62 88 ILE A O 1
ATOM 700 N N . ASP A 1 89 ? -6.074 -4.142 2.695 1.00 86.44 89 ASP A N 1
ATOM 701 C CA . ASP A 1 89 ? -6.465 -4.625 1.372 1.00 86.44 89 ASP A CA 1
ATOM 702 C C . ASP A 1 89 ? -7.510 -3.691 0.731 1.00 86.44 89 ASP A C 1
ATOM 704 O O . ASP A 1 89 ? -7.333 -3.290 -0.418 1.00 86.44 89 ASP A O 1
ATOM 708 N N . ALA A 1 90 ? -8.511 -3.225 1.490 1.00 87.25 90 ALA A N 1
ATOM 709 C CA . ALA A 1 90 ? -9.474 -2.222 1.019 1.00 87.25 90 ALA A CA 1
ATOM 710 C C . ALA A 1 90 ? -8.809 -0.876 0.673 1.00 87.25 90 ALA A C 1
ATOM 712 O O . ALA A 1 90 ? -9.176 -0.225 -0.306 1.00 87.25 90 ALA A O 1
ATOM 713 N N . SER A 1 91 ? -7.805 -0.458 1.450 1.00 87.00 91 SER A N 1
ATOM 714 C CA . SER A 1 91 ? -7.035 0.766 1.185 1.00 87.00 91 SER A CA 1
ATOM 715 C C . SER A 1 91 ? -6.222 0.646 -0.104 1.00 87.00 91 SER A C 1
ATOM 717 O O . SER A 1 91 ? -6.200 1.573 -0.914 1.00 87.00 91 SER A O 1
ATOM 719 N N . LYS A 1 92 ? -5.595 -0.514 -0.332 1.00 86.00 92 LYS A N 1
ATOM 720 C CA . LYS A 1 92 ? -4.859 -0.818 -1.566 1.00 86.00 92 LYS A CA 1
ATOM 721 C C . LYS A 1 92 ? -5.781 -0.835 -2.780 1.00 86.00 92 LYS A C 1
ATOM 723 O O . LYS A 1 92 ? -5.456 -0.220 -3.789 1.00 86.00 92 LYS A O 1
ATOM 728 N N . GLU A 1 93 ? -6.935 -1.489 -2.671 1.00 86.56 93 GLU A N 1
ATOM 729 C CA . GLU A 1 93 ? -7.935 -1.544 -3.740 1.00 86.56 93 GLU A CA 1
ATOM 730 C C . GLU A 1 93 ? -8.479 -0.148 -4.074 1.00 86.56 93 GLU A C 1
ATOM 732 O O . GLU A 1 93 ? -8.595 0.214 -5.246 1.00 86.56 93 GLU A O 1
ATOM 737 N N . PHE A 1 94 ? -8.748 0.678 -3.059 1.00 86.88 94 PHE A N 1
ATOM 738 C CA . PHE A 1 94 ? -9.164 2.064 -3.259 1.00 86.88 94 PHE A CA 1
ATOM 739 C C . PHE A 1 94 ? -8.106 2.878 -4.018 1.00 86.88 94 PHE A C 1
ATOM 741 O O 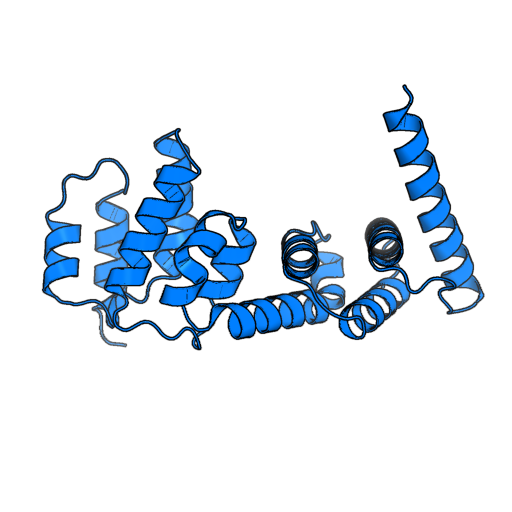. PHE A 1 94 ? -8.442 3.583 -4.972 1.00 86.88 94 PHE A O 1
ATOM 748 N N . LEU A 1 95 ? -6.830 2.763 -3.632 1.00 84.88 95 LEU A N 1
ATOM 749 C CA . LEU A 1 95 ? -5.734 3.446 -4.324 1.00 84.88 95 LEU A CA 1
ATOM 750 C C . LEU A 1 95 ? -5.566 2.940 -5.759 1.00 84.88 95 LEU A C 1
ATOM 752 O O . LEU A 1 95 ? -5.443 3.757 -6.667 1.00 84.88 95 LEU A O 1
ATOM 756 N N . ALA A 1 96 ? -5.613 1.627 -5.980 1.00 85.00 96 ALA A N 1
ATOM 757 C CA . ALA A 1 96 ? -5.506 1.043 -7.314 1.00 85.00 96 ALA A CA 1
ATOM 758 C C . ALA A 1 96 ? -6.637 1.513 -8.243 1.00 85.00 96 ALA A C 1
ATOM 760 O O . ALA A 1 96 ? -6.388 1.853 -9.396 1.00 85.00 96 ALA A O 1
ATOM 761 N N . ASN A 1 97 ? -7.869 1.596 -7.732 1.00 85.75 97 ASN A N 1
ATOM 762 C CA . ASN A 1 97 ? -9.011 2.085 -8.502 1.00 85.75 97 ASN A CA 1
ATOM 763 C C . ASN A 1 97 ? -8.931 3.590 -8.787 1.00 85.75 97 ASN A C 1
ATOM 765 O O . ASN A 1 97 ? -9.282 4.018 -9.884 1.00 85.75 97 ASN A O 1
ATOM 769 N N . LYS A 1 98 ? -8.469 4.398 -7.823 1.00 83.56 98 LYS A N 1
ATOM 770 C CA . LYS A 1 98 ? -8.330 5.849 -8.005 1.00 83.56 98 LYS A CA 1
ATOM 771 C C . LYS A 1 98 ? -7.200 6.205 -8.974 1.00 83.56 98 LYS A C 1
ATOM 773 O O . LYS A 1 98 ? -7.375 7.090 -9.800 1.00 83.56 98 LYS A O 1
ATOM 778 N N . TYR A 1 99 ? -6.065 5.516 -8.876 1.00 81.62 99 TYR A N 1
ATOM 779 C CA . TYR A 1 99 ? -4.864 5.755 -9.685 1.00 81.62 99 TYR A CA 1
ATOM 780 C C . TYR A 1 99 ? -4.764 4.827 -10.899 1.00 81.62 99 TYR A C 1
ATOM 782 O O . TYR A 1 99 ? -3.672 4.567 -11.403 1.00 81.62 99 TYR A O 1
ATOM 790 N N . LYS A 1 100 ? -5.908 4.328 -11.375 1.00 81.75 100 LYS A N 1
ATOM 791 C CA . LYS A 1 100 ? -5.976 3.445 -12.538 1.00 81.75 100 LYS A CA 1
ATOM 792 C C . LYS A 1 100 ? -5.405 4.110 -13.792 1.00 81.75 100 LYS A C 1
ATOM 794 O O . LYS A 1 100 ? -4.679 3.463 -14.544 1.00 81.75 100 LYS A O 1
ATOM 799 N N . ASP A 1 101 ? -5.699 5.397 -13.964 1.00 83.12 101 ASP A N 1
ATOM 800 C CA . ASP A 1 101 ? -5.216 6.230 -15.063 1.00 83.12 101 ASP A CA 1
ATOM 801 C C . ASP A 1 101 ? -3.871 6.874 -14.701 1.00 83.12 101 ASP A C 1
ATOM 803 O O . ASP A 1 101 ? -3.787 7.990 -14.182 1.00 83.12 101 ASP A O 1
ATOM 807 N N . PHE A 1 102 ? -2.785 6.150 -14.978 1.00 79.81 102 PHE A N 1
ATOM 808 C CA . PHE A 1 102 ? -1.430 6.541 -14.581 1.00 79.81 102 PHE A CA 1
ATOM 809 C C . PHE A 1 102 ? -1.020 7.942 -15.079 1.00 79.81 102 PHE A C 1
ATOM 811 O O . PHE A 1 102 ? -0.435 8.728 -14.330 1.00 79.81 102 PHE A O 1
ATOM 818 N N . TYR A 1 103 ? -1.340 8.281 -16.332 1.00 78.81 103 TYR A N 1
ATOM 819 C CA . TYR A 1 103 ? -0.907 9.542 -16.946 1.00 78.81 103 TYR A CA 1
ATOM 820 C C . TYR A 1 103 ? -1.648 10.770 -16.402 1.00 78.81 103 TYR A C 1
ATOM 822 O O . TYR A 1 103 ? -1.053 11.845 -16.336 1.00 78.81 103 TYR A O 1
ATOM 830 N N . GLU A 1 104 ? -2.908 10.622 -15.983 1.00 82.69 104 GLU A N 1
ATOM 831 C CA . GLU A 1 104 ? -3.693 11.722 -15.407 1.00 82.69 104 GLU A CA 1
ATOM 832 C C . GLU A 1 104 ? -3.165 12.105 -14.019 1.00 82.69 104 GLU A C 1
ATOM 834 O O . GLU A 1 104 ? -3.014 13.286 -13.703 1.00 82.69 104 GLU A O 1
ATOM 839 N N . PHE A 1 105 ? -2.783 11.106 -13.221 1.00 80.81 105 PHE A N 1
ATOM 840 C CA . PHE A 1 105 ? -2.371 11.302 -11.832 1.00 80.81 105 PHE A CA 1
ATOM 841 C C . PHE A 1 105 ? -0.854 11.305 -11.605 1.00 80.81 105 PHE A C 1
ATOM 843 O O . PHE A 1 105 ? -0.406 11.322 -10.457 1.00 80.81 105 PHE A O 1
ATOM 850 N N . LYS A 1 106 ? -0.032 11.339 -12.661 1.00 79.56 106 LYS A N 1
ATOM 851 C CA . LYS A 1 106 ? 1.441 11.285 -12.560 1.00 79.56 106 LYS A CA 1
ATOM 852 C C . LYS A 1 106 ? 2.030 12.322 -11.589 1.00 79.56 106 LYS A C 1
ATOM 854 O O . LYS A 1 106 ? 2.976 12.022 -10.860 1.00 79.56 106 LYS A O 1
ATOM 859 N N . SER A 1 107 ? 1.480 13.537 -11.564 1.00 82.38 107 SER A N 1
ATOM 860 C CA . SER A 1 107 ? 1.921 14.612 -10.662 1.00 82.38 107 SER A CA 1
ATOM 861 C C . SER A 1 107 ? 1.568 14.334 -9.198 1.00 82.38 107 SER A C 1
ATOM 863 O O . SER A 1 107 ? 2.380 14.592 -8.311 1.00 82.38 107 SER A O 1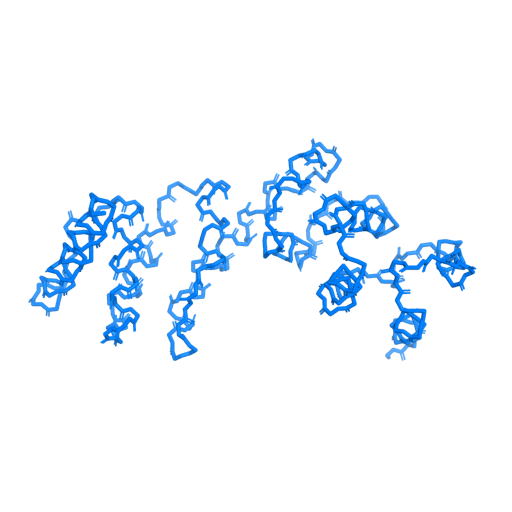
ATOM 865 N N . GLU A 1 108 ? 0.386 13.776 -8.936 1.00 83.25 108 GLU A N 1
ATOM 866 C CA . GLU A 1 108 ? -0.043 13.379 -7.596 1.00 83.25 108 GLU A CA 1
ATOM 867 C C . GLU A 1 108 ? 0.754 12.182 -7.084 1.00 83.25 108 GLU A C 1
ATOM 869 O O . GLU A 1 108 ? 1.193 12.204 -5.937 1.00 83.25 108 GLU A O 1
ATOM 874 N N . LEU A 1 109 ? 1.017 11.184 -7.937 1.00 82.69 109 LEU A N 1
ATOM 875 C CA . LEU A 1 109 ? 1.829 10.011 -7.597 1.00 82.69 109 LEU A CA 1
ATOM 876 C C . LEU A 1 109 ? 3.232 10.413 -7.112 1.00 82.69 109 LEU A C 1
ATOM 878 O O . LEU A 1 109 ? 3.770 9.797 -6.192 1.00 82.69 109 LEU A O 1
ATOM 882 N N . MET A 1 110 ? 3.797 11.499 -7.653 1.00 83.12 110 MET A N 1
ATOM 883 C CA . MET A 1 110 ? 5.077 12.051 -7.194 1.00 83.12 110 MET A CA 1
ATOM 884 C C . MET A 1 110 ? 5.050 12.461 -5.706 1.00 83.12 110 MET A C 1
ATOM 886 O O . MET A 1 110 ? 6.061 12.397 -4.999 1.00 83.12 110 MET A O 1
ATOM 890 N N . ASN A 1 111 ? 3.867 12.820 -5.200 1.00 83.25 111 ASN A N 1
ATOM 891 C CA . ASN A 1 111 ? 3.620 13.266 -3.832 1.00 83.25 111 ASN A CA 1
ATOM 892 C C . ASN A 1 111 ? 3.196 12.136 -2.864 1.00 83.25 111 ASN A C 1
ATOM 894 O O . ASN A 1 111 ? 3.149 12.369 -1.655 1.00 83.25 111 ASN A O 1
ATOM 898 N N . ILE A 1 112 ? 3.064 10.889 -3.326 1.00 83.12 112 ILE A N 1
ATOM 899 C CA . ILE A 1 112 ? 2.687 9.731 -2.492 1.00 83.12 112 ILE A CA 1
ATOM 900 C C . ILE A 1 112 ? 3.884 9.128 -1.717 1.00 83.12 112 ILE A C 1
ATOM 902 O O . ILE A 1 112 ? 5.040 9.269 -2.125 1.00 83.12 112 ILE A O 1
ATOM 906 N N . SER A 1 113 ? 3.612 8.493 -0.565 1.00 83.00 113 SER A N 1
ATOM 907 C CA . SER A 1 113 ? 4.595 7.750 0.245 1.00 83.00 113 SER A CA 1
ATOM 908 C C . SER A 1 113 ? 5.051 6.450 -0.438 1.00 83.00 113 SER A C 1
ATOM 910 O O . SER A 1 113 ? 4.399 5.945 -1.351 1.00 83.00 113 SER A O 1
ATOM 912 N N . LEU A 1 114 ? 6.172 5.875 0.016 1.00 82.44 114 LEU A N 1
ATOM 913 C CA . LEU A 1 114 ? 6.697 4.620 -0.539 1.00 82.44 114 LEU A CA 1
ATOM 914 C C . LEU A 1 114 ? 5.656 3.490 -0.486 1.00 82.44 114 LEU A C 1
ATOM 916 O O . LEU A 1 114 ? 5.442 2.815 -1.489 1.00 82.44 114 LEU A O 1
ATOM 920 N N . ALA A 1 115 ? 4.976 3.313 0.650 1.00 79.38 115 ALA A N 1
ATOM 921 C CA . ALA A 1 115 ? 4.008 2.231 0.806 1.00 79.38 115 ALA A CA 1
ATOM 922 C C . ALA A 1 115 ? 2.763 2.422 -0.073 1.00 79.38 115 ALA A C 1
ATOM 924 O O . ALA A 1 115 ? 2.190 1.445 -0.552 1.00 79.38 115 ALA A O 1
ATOM 925 N N . GLY A 1 116 ? 2.373 3.673 -0.340 1.00 81.06 116 GLY A N 1
ATOM 926 C CA . GLY A 1 116 ? 1.314 3.986 -1.295 1.00 81.06 116 GLY A CA 1
ATOM 927 C C . GLY A 1 116 ? 1.681 3.603 -2.727 1.00 81.06 116 GLY A C 1
ATOM 928 O O . GLY A 1 116 ? 0.873 3.000 -3.427 1.00 81.06 116 GLY A O 1
ATOM 929 N N . ILE A 1 117 ? 2.913 3.889 -3.154 1.00 83.00 117 ILE A N 1
ATOM 930 C CA . ILE A 1 117 ? 3.404 3.480 -4.478 1.00 83.00 117 ILE A CA 1
ATOM 931 C C . ILE A 1 117 ? 3.520 1.963 -4.570 1.00 83.00 117 ILE A C 1
ATOM 933 O O . ILE A 1 117 ? 3.036 1.379 -5.535 1.00 83.00 117 ILE A O 1
ATOM 937 N N . GLU A 1 118 ? 4.076 1.308 -3.552 1.00 82.19 118 GLU A N 1
ATOM 938 C CA . GLU A 1 118 ? 4.104 -0.154 -3.484 1.00 82.19 118 GLU A CA 1
ATOM 939 C C . GLU A 1 118 ? 2.698 -0.744 -3.618 1.00 82.19 118 GLU A C 1
ATOM 941 O O . GLU A 1 118 ? 2.499 -1.676 -4.391 1.00 82.19 118 GLU A O 1
ATOM 946 N N . ALA A 1 119 ? 1.714 -0.182 -2.914 1.00 80.81 119 ALA A N 1
ATOM 947 C CA . ALA A 1 119 ? 0.321 -0.607 -2.981 1.00 80.81 119 ALA A CA 1
ATOM 948 C C . ALA A 1 119 ? -0.287 -0.448 -4.379 1.00 80.81 119 ALA A C 1
ATOM 950 O O . ALA A 1 119 ? -0.923 -1.381 -4.868 1.00 80.81 119 ALA A O 1
ATOM 951 N N . ILE A 1 120 ? -0.075 0.708 -5.013 1.00 83.25 120 ILE A N 1
ATOM 952 C CA . ILE A 1 120 ? -0.603 1.008 -6.346 1.00 83.25 120 ILE A CA 1
ATOM 953 C C . ILE A 1 120 ? 0.017 0.047 -7.365 1.00 83.25 120 ILE A C 1
ATOM 955 O O . ILE A 1 120 ? -0.713 -0.720 -7.987 1.00 83.25 120 ILE A O 1
ATOM 959 N N . PHE A 1 121 ? 1.350 0.006 -7.470 1.00 79.38 121 PHE A N 1
ATOM 960 C CA . PHE A 1 121 ? 2.068 -0.798 -8.473 1.00 79.38 121 PH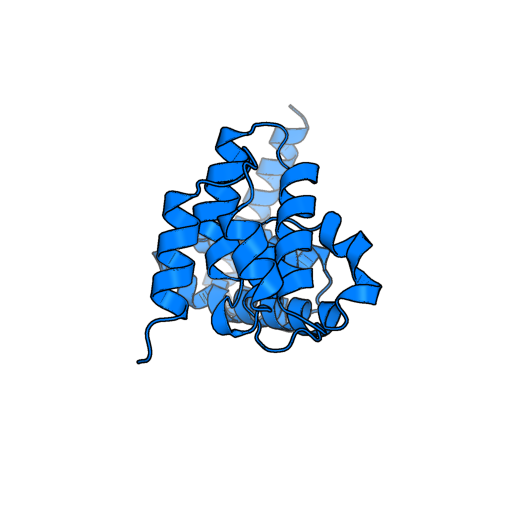E A CA 1
ATOM 961 C C . PHE A 1 121 ? 2.077 -2.305 -8.198 1.00 79.38 121 PHE A C 1
ATOM 963 O O . PHE A 1 121 ? 2.353 -3.091 -9.102 1.00 79.38 121 PHE A O 1
ATOM 970 N N . SER A 1 122 ? 1.716 -2.740 -6.988 1.00 79.88 122 SER A N 1
ATOM 971 C CA . SER A 1 122 ? 1.414 -4.156 -6.739 1.00 79.88 122 SER A CA 1
ATOM 972 C C . SER A 1 122 ? 0.119 -4.605 -7.423 1.00 79.88 122 SER A C 1
ATOM 974 O O . SER A 1 122 ? -0.050 -5.802 -7.664 1.00 79.88 122 SER A O 1
ATOM 976 N N . SER A 1 123 ? -0.803 -3.684 -7.725 1.00 75.75 123 SER A N 1
ATOM 977 C CA . SER A 1 123 ? -2.036 -4.011 -8.439 1.00 75.75 123 SER A CA 1
ATOM 978 C C . SER A 1 123 ? -1.760 -4.290 -9.917 1.00 75.75 123 SER A C 1
ATOM 980 O O . SER A 1 123 ? -0.976 -3.611 -10.578 1.00 75.75 123 SER A O 1
ATOM 982 N N . THR A 1 124 ? -2.423 -5.303 -10.469 1.00 68.25 124 THR A N 1
ATOM 983 C CA . THR A 1 124 ? -2.363 -5.631 -11.901 1.00 68.25 124 THR A CA 1
ATOM 984 C C . THR A 1 124 ? -3.164 -4.686 -12.781 1.00 68.25 124 THR A C 1
ATOM 986 O O . THR A 1 124 ? -3.001 -4.735 -13.996 1.00 68.25 124 THR A O 1
ATOM 989 N N . ASP A 1 125 ? -3.995 -3.833 -12.187 1.00 70.19 125 ASP A N 1
ATOM 990 C CA . ASP A 1 125 ? -5.074 -3.151 -12.903 1.00 70.19 125 ASP A CA 1
ATOM 991 C C . ASP A 1 125 ? -4.717 -1.735 -13.378 1.00 70.19 125 ASP A C 1
ATOM 993 O O . ASP A 1 125 ? -5.574 -1.049 -13.943 1.00 70.19 125 ASP A O 1
ATOM 997 N N . ILE A 1 126 ? -3.471 -1.293 -13.168 1.00 76.38 126 ILE A N 1
ATOM 998 C CA . ILE A 1 126 ? -3.000 0.014 -13.641 1.00 76.38 126 ILE A CA 1
ATOM 999 C C . ILE A 1 126 ? -2.968 0.015 -15.171 1.00 76.38 126 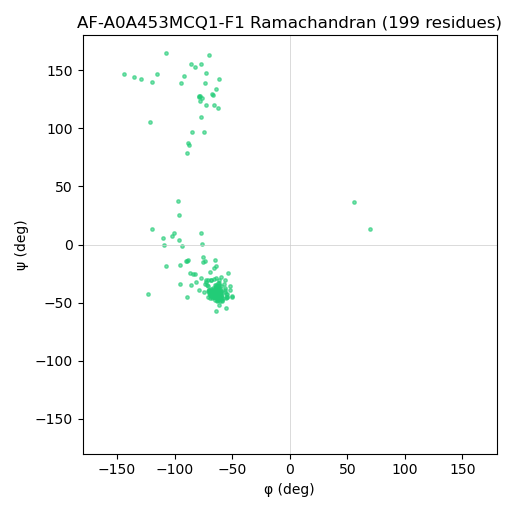ILE A C 1
ATOM 1001 O O . ILE A 1 126 ? -2.370 -0.862 -15.798 1.00 76.38 126 ILE A O 1
ATOM 1005 N N . GLN A 1 127 ? -3.584 1.029 -15.775 1.00 75.56 127 GLN A N 1
ATOM 1006 C CA . GLN A 1 127 ? -3.535 1.245 -17.215 1.00 75.56 127 GLN A CA 1
ATOM 1007 C C . GLN A 1 127 ? -2.271 2.024 -17.573 1.00 75.56 127 GLN A C 1
ATOM 1009 O O . GLN A 1 127 ? -2.226 3.250 -17.484 1.00 75.56 127 GLN A O 1
ATOM 1014 N N . VAL A 1 128 ? -1.235 1.292 -17.979 1.00 76.00 128 VAL A N 1
ATOM 1015 C CA . VAL A 1 128 ? -0.004 1.857 -18.540 1.00 76.00 128 VAL A CA 1
ATOM 1016 C C . VAL A 1 128 ? 0.180 1.322 -19.954 1.00 76.00 128 VAL A C 1
ATOM 1018 O O . VAL A 1 128 ? -0.106 0.152 -20.211 1.00 76.00 128 VAL A O 1
ATOM 1021 N N . GLU A 1 129 ? 0.630 2.169 -20.883 1.00 70.12 129 GLU A N 1
ATOM 1022 C CA . GLU A 1 129 ? 0.870 1.749 -22.269 1.00 70.12 129 GLU A CA 1
ATOM 1023 C C . GLU A 1 129 ? 2.060 0.788 -22.363 1.00 70.12 129 GLU A C 1
ATOM 1025 O O . GLU A 1 129 ? 2.016 -0.188 -23.115 1.00 70.12 129 GLU A O 1
ATOM 1030 N N . THR A 1 130 ? 3.108 1.035 -21.573 1.00 75.69 130 THR A N 1
ATOM 1031 C CA . THR A 1 130 ? 4.300 0.186 -21.491 1.00 75.69 130 THR A CA 1
ATOM 1032 C C . THR A 1 130 ? 4.857 0.138 -20.068 1.00 75.69 130 THR A C 1
ATOM 1034 O O . THR A 1 130 ? 4.838 1.131 -19.346 1.00 75.69 130 THR A O 1
ATOM 1037 N N . GLU A 1 131 ? 5.426 -1.000 -19.660 1.00 81.81 131 GLU A N 1
ATOM 1038 C CA . GLU A 1 131 ? 6.166 -1.100 -18.383 1.00 81.81 131 GLU A CA 1
ATOM 1039 C C . GLU A 1 131 ? 7.442 -0.236 -18.372 1.00 81.81 131 GLU A C 1
ATOM 1041 O O . GLU A 1 131 ? 8.016 0.032 -17.317 1.00 81.81 131 GLU A O 1
ATOM 1046 N N . ASP A 1 132 ? 7.862 0.255 -19.540 1.00 77.81 132 ASP A N 1
ATOM 1047 C CA . ASP A 1 132 ? 8.951 1.218 -19.675 1.00 77.81 132 ASP A CA 1
ATOM 1048 C C . ASP A 1 132 ? 8.625 2.524 -18.931 1.00 77.81 132 ASP A C 1
ATOM 1050 O O . ASP A 1 132 ? 9.449 3.025 -18.163 1.00 77.81 132 ASP A O 1
ATOM 1054 N N . ASP A 1 133 ? 7.394 3.030 -19.068 1.00 79.06 133 ASP A N 1
ATOM 1055 C CA . ASP A 1 133 ? 6.938 4.241 -18.375 1.00 79.06 133 ASP A CA 1
ATOM 1056 C C . ASP A 1 133 ? 6.932 4.073 -16.851 1.00 79.06 133 ASP A C 1
ATOM 1058 O O . ASP A 1 133 ? 7.281 5.004 -16.119 1.00 79.06 133 ASP A O 1
ATOM 1062 N N . VAL A 1 134 ? 6.576 2.877 -16.370 1.00 81.88 134 VAL A N 1
ATOM 1063 C CA . VAL A 1 134 ? 6.597 2.529 -14.942 1.00 81.88 134 VAL A CA 1
ATOM 1064 C C . VAL A 1 134 ? 8.023 2.583 -14.406 1.00 81.88 134 VAL A C 1
ATOM 1066 O O . VAL A 1 134 ? 8.270 3.190 -13.361 1.00 81.88 134 VAL A O 1
ATOM 1069 N N . TYR A 1 135 ? 8.971 1.998 -15.140 1.00 79.75 135 TYR A N 1
ATOM 1070 C CA . TYR A 1 135 ? 10.377 1.985 -14.757 1.00 79.75 135 TYR A CA 1
ATOM 1071 C C . TYR A 1 135 ? 10.958 3.402 -14.658 1.00 79.75 135 TYR A C 1
ATOM 1073 O O . TYR A 1 135 ? 11.517 3.769 -13.619 1.00 79.75 135 TYR A O 1
ATOM 1081 N N . TYR A 1 136 ? 10.791 4.227 -15.699 1.00 81.12 136 TYR A N 1
ATOM 1082 C CA . TYR A 1 136 ? 11.296 5.604 -15.674 1.00 81.12 136 TYR A CA 1
ATOM 1083 C C . TYR A 1 136 ? 10.602 6.446 -14.602 1.00 81.12 136 TYR A C 1
ATOM 1085 O O . TYR A 1 136 ? 11.259 7.234 -13.924 1.00 81.12 136 TYR A O 1
ATOM 1093 N N . PHE A 1 137 ? 9.301 6.241 -14.377 1.00 84.62 137 PHE A N 1
ATOM 1094 C CA . PHE A 1 137 ? 8.585 6.916 -13.300 1.00 84.62 137 PHE A CA 1
ATOM 1095 C C . PHE A 1 137 ? 9.123 6.559 -11.914 1.00 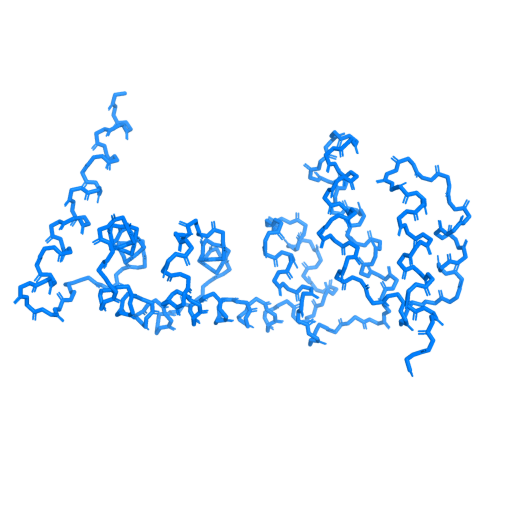84.62 137 PHE A C 1
ATOM 1097 O O . PHE A 1 137 ? 9.338 7.460 -11.108 1.00 84.62 137 PHE A O 1
ATOM 1104 N N . MET A 1 138 ? 9.374 5.279 -11.623 1.00 83.31 138 MET A N 1
ATOM 1105 C CA . MET A 1 138 ? 9.952 4.865 -10.337 1.00 83.31 138 MET A CA 1
ATOM 1106 C C . MET A 1 138 ? 11.338 5.472 -10.117 1.00 83.31 138 MET A C 1
ATOM 1108 O O . MET A 1 138 ? 11.687 5.848 -8.996 1.00 83.31 138 MET A O 1
ATOM 1112 N N . LEU A 1 139 ? 12.114 5.595 -11.191 1.00 79.94 139 LEU A N 1
ATOM 1113 C CA . LEU A 1 139 ? 13.446 6.178 -11.173 1.00 79.94 139 LEU A CA 1
ATOM 1114 C C . LEU A 1 139 ? 13.391 7.692 -10.902 1.00 79.94 139 LEU A C 1
ATOM 1116 O O . LEU A 1 139 ? 14.092 8.183 -10.014 1.00 79.94 139 LEU A O 1
ATOM 1120 N N . ASP A 1 140 ? 12.498 8.414 -11.581 1.00 84.38 140 ASP A N 1
ATOM 1121 C CA . ASP A 1 140 ? 12.236 9.837 -11.333 1.00 84.38 140 ASP A CA 1
ATOM 1122 C C . ASP A 1 140 ? 11.661 10.084 -9.931 1.00 84.38 140 ASP A C 1
ATOM 1124 O O . ASP A 1 140 ? 12.078 11.016 -9.240 1.00 84.38 140 ASP A O 1
ATOM 1128 N N . TRP A 1 141 ? 10.759 9.219 -9.463 1.00 86.88 141 TRP A N 1
ATOM 1129 C CA . TRP A 1 141 ? 10.196 9.291 -8.117 1.00 86.88 141 TRP A CA 1
ATOM 1130 C C . TRP A 1 141 ? 11.266 9.110 -7.042 1.00 86.88 141 TRP A C 1
ATOM 1132 O O . TRP A 1 141 ? 11.373 9.914 -6.112 1.00 86.88 141 TRP A O 1
ATOM 1142 N N . ALA A 1 142 ? 12.114 8.092 -7.192 1.00 83.56 142 ALA A N 1
ATOM 1143 C CA . ALA A 1 142 ? 13.195 7.832 -6.255 1.00 83.56 142 ALA A CA 1
ATOM 1144 C C . ALA A 1 142 ? 14.215 8.984 -6.244 1.00 83.56 142 ALA A C 1
ATOM 1146 O O . ALA A 1 142 ? 14.704 9.353 -5.178 1.00 83.56 142 ALA A O 1
ATOM 1147 N N . ARG A 1 143 ? 14.488 9.607 -7.401 1.00 82.62 143 ARG A N 1
ATOM 1148 C CA . ARG A 1 143 ? 15.318 10.821 -7.519 1.00 82.62 143 ARG A CA 1
ATOM 1149 C C . ARG A 1 143 ? 14.711 12.034 -6.821 1.00 82.62 143 ARG A C 1
ATOM 1151 O O . ARG A 1 143 ? 15.444 12.794 -6.196 1.00 82.62 143 ARG A O 1
ATOM 1158 N N . ALA A 1 144 ? 13.398 12.224 -6.924 1.00 84.62 144 ALA A N 1
ATOM 1159 C CA . ALA A 1 144 ? 12.711 13.347 -6.293 1.00 84.62 144 ALA A CA 1
ATOM 1160 C C . ALA A 1 144 ? 12.648 13.215 -4.760 1.00 84.62 144 ALA A C 1
ATOM 1162 O O . ALA A 1 144 ? 12.630 14.225 -4.057 1.00 84.62 144 ALA A O 1
ATOM 1163 N N . ARG A 1 145 ? 12.606 11.982 -4.237 1.00 79.81 145 ARG A N 1
ATOM 1164 C CA . ARG A 1 145 ? 12.440 11.701 -2.800 1.00 79.81 145 ARG A CA 1
ATOM 1165 C C . ARG A 1 145 ? 13.732 11.475 -2.037 1.00 79.81 145 ARG A C 1
ATOM 1167 O O . ARG A 1 145 ? 13.805 11.852 -0.870 1.00 79.81 145 ARG A O 1
ATOM 1174 N N . TYR A 1 146 ? 14.732 10.883 -2.677 1.00 80.69 146 TYR A N 1
ATOM 1175 C CA . TYR A 1 146 ? 15.976 10.489 -2.030 1.00 80.69 146 TYR A CA 1
ATOM 1176 C C . TYR A 1 146 ? 17.152 11.177 -2.711 1.00 80.69 146 TYR A C 1
ATOM 1178 O O . TYR A 1 146 ? 17.566 10.809 -3.810 1.00 80.69 146 TYR A O 1
ATOM 1186 N N . VAL A 1 147 ? 17.696 12.185 -2.026 1.00 78.25 147 VAL A N 1
ATOM 1187 C CA . VAL A 1 147 ? 18.924 12.875 -2.449 1.00 78.25 147 VAL A CA 1
ATOM 1188 C C . VAL A 1 147 ? 20.144 11.972 -2.233 1.00 78.25 147 VAL A C 1
ATOM 1190 O O . VAL A 1 147 ? 21.096 12.024 -3.008 1.00 78.25 147 VAL A O 1
ATOM 1193 N N . GLU A 1 148 ? 20.100 11.119 -1.203 1.00 80.62 148 GLU A N 1
ATOM 1194 C CA . GLU A 1 148 ? 21.179 10.194 -0.868 1.00 80.62 148 GLU A CA 1
ATOM 1195 C C . GLU A 1 148 ? 21.180 8.981 -1.804 1.00 80.62 148 GLU A C 1
ATOM 1197 O O . GLU A 1 148 ? 20.198 8.242 -1.933 1.00 80.62 148 GLU A O 1
ATOM 1202 N N . LEU A 1 149 ? 22.316 8.759 -2.455 1.00 76.12 149 LEU A N 1
ATOM 1203 C CA . LEU A 1 149 ? 22.432 7.796 -3.542 1.00 76.12 149 LEU A CA 1
ATOM 1204 C C . LEU A 1 149 ? 22.367 6.346 -3.041 1.00 76.12 149 LEU A C 1
ATOM 1206 O O . LEU A 1 149 ? 21.789 5.493 -3.715 1.00 76.12 149 LEU A O 1
ATOM 1210 N N . GLU A 1 150 ? 22.906 6.068 -1.853 1.00 76.44 150 GLU A N 1
ATOM 1211 C CA . GLU A 1 150 ? 22.864 4.739 -1.231 1.00 76.44 150 GLU A CA 1
ATOM 1212 C C . GLU A 1 150 ? 21.446 4.338 -0.805 1.00 76.44 150 GLU A C 1
ATOM 1214 O O . GLU A 1 150 ? 21.002 3.219 -1.079 1.00 76.44 150 GLU A O 1
ATOM 1219 N N . GLU A 1 151 ? 20.704 5.256 -0.180 1.00 77.56 151 GLU A N 1
ATOM 1220 C CA . GLU A 1 151 ? 19.322 5.016 0.244 1.00 77.56 151 GLU A CA 1
ATOM 1221 C C . GLU A 1 151 ? 18.412 4.811 -0.967 1.00 77.56 151 GLU A C 1
ATOM 1223 O O . GLU A 1 151 ? 17.661 3.833 -1.034 1.00 77.56 151 GLU A O 1
ATOM 1228 N N . ARG A 1 152 ? 18.568 5.663 -1.984 1.00 80.75 152 ARG A N 1
ATOM 1229 C CA . ARG A 1 152 ? 17.855 5.540 -3.254 1.00 80.75 152 ARG A CA 1
ATOM 1230 C C . ARG A 1 152 ? 18.117 4.190 -3.924 1.00 80.75 152 ARG A C 1
ATOM 1232 O O . ARG A 1 152 ? 17.166 3.523 -4.328 1.00 80.75 152 ARG A O 1
ATOM 1239 N N . ARG A 1 153 ? 19.381 3.744 -3.984 1.00 75.25 153 ARG A N 1
ATOM 1240 C CA . ARG A 1 153 ? 19.752 2.421 -4.524 1.00 75.25 153 ARG A CA 1
ATOM 1241 C C . ARG A 1 153 ? 19.082 1.295 -3.758 1.00 75.25 153 ARG A C 1
ATOM 1243 O O . ARG A 1 153 ? 18.557 0.368 -4.372 1.00 75.25 153 ARG A O 1
ATOM 1250 N N . LYS A 1 154 ? 19.090 1.360 -2.427 1.00 78.06 154 LYS A N 1
ATOM 1251 C CA . LYS A 1 154 ? 18.482 0.336 -1.573 1.00 78.06 154 LYS A CA 1
ATOM 1252 C C . LYS A 1 154 ? 16.975 0.242 -1.802 1.00 78.06 154 LYS A C 1
ATOM 1254 O O . LYS A 1 154 ? 16.446 -0.863 -1.900 1.00 78.06 154 LYS A O 1
ATOM 1259 N N . ILE A 1 155 ? 16.283 1.371 -1.917 1.00 80.19 155 ILE A N 1
ATOM 1260 C CA . ILE A 1 155 ? 14.829 1.402 -2.125 1.00 80.19 155 ILE A CA 1
ATOM 1261 C C . ILE A 1 155 ? 14.472 0.936 -3.532 1.00 80.19 155 ILE A C 1
ATOM 1263 O O . ILE A 1 155 ? 13.601 0.078 -3.683 1.00 80.19 155 ILE A O 1
ATOM 1267 N N . LEU A 1 156 ? 15.198 1.416 -4.547 1.00 77.19 156 LEU A N 1
ATOM 1268 C CA . LEU A 1 156 ? 15.026 0.950 -5.920 1.00 77.19 156 LEU A CA 1
ATOM 1269 C C . LEU A 1 156 ? 15.189 -0.568 -5.985 1.00 77.19 156 LEU A C 1
ATOM 1271 O O . LEU A 1 156 ? 14.269 -1.266 -6.395 1.00 77.19 156 LEU A O 1
ATOM 1275 N N . SER A 1 157 ? 16.308 -1.090 -5.487 1.00 74.75 157 SER A N 1
ATOM 1276 C CA . SER A 1 157 ? 16.623 -2.519 -5.569 1.00 74.75 157 SER A CA 1
ATOM 1277 C C . SER A 1 157 ? 15.678 -3.428 -4.783 1.00 74.75 157 SER A C 1
ATOM 1279 O O . SER A 1 157 ? 15.215 -4.440 -5.309 1.00 74.75 157 SER A O 1
ATOM 1281 N N . SER A 1 158 ? 15.391 -3.090 -3.525 1.00 77.31 158 SER A N 1
ATOM 1282 C CA . SER A 1 158 ? 14.651 -3.990 -2.635 1.00 77.31 158 SER A CA 1
ATOM 1283 C C . SER A 1 158 ? 13.133 -3.866 -2.739 1.00 77.31 158 SER A C 1
ATOM 1285 O O . SER A 1 158 ? 12.439 -4.828 -2.412 1.00 77.31 158 SER A O 1
ATOM 1287 N N . ARG A 1 159 ? 12.613 -2.710 -3.172 1.00 77.06 159 ARG A N 1
ATOM 1288 C CA . ARG A 1 159 ? 11.179 -2.397 -3.100 1.00 77.06 159 ARG A CA 1
ATOM 1289 C C . ARG A 1 159 ? 10.556 -2.062 -4.449 1.00 77.06 159 ARG A C 1
ATOM 1291 O O . ARG A 1 159 ? 9.476 -2.563 -4.730 1.00 77.06 159 ARG A O 1
ATOM 1298 N N . LEU A 1 160 ? 11.230 -1.276 -5.292 1.00 77.50 160 LEU A N 1
ATOM 1299 C CA . LEU A 1 160 ? 10.654 -0.797 -6.558 1.00 77.50 160 LEU A CA 1
ATOM 1300 C C . LEU A 1 160 ? 10.902 -1.754 -7.734 1.00 77.50 160 LEU A C 1
ATOM 1302 O O . LEU A 1 160 ? 9.965 -2.083 -8.452 1.00 77.50 160 LEU A O 1
ATOM 1306 N N . LEU A 1 161 ? 12.124 -2.276 -7.905 1.00 75.88 161 LEU A N 1
ATOM 1307 C CA . LEU A 1 161 ? 12.439 -3.226 -8.984 1.00 75.88 161 LEU A CA 1
ATOM 1308 C C . LEU A 1 161 ? 11.540 -4.478 -8.979 1.00 75.88 161 LEU A C 1
ATOM 1310 O O . LEU A 1 161 ? 11.160 -4.907 -10.062 1.00 75.88 161 LEU A O 1
ATOM 1314 N N . PRO A 1 162 ? 11.160 -5.076 -7.828 1.00 78.31 162 PRO A N 1
ATOM 1315 C CA . PRO A 1 162 ? 10.232 -6.210 -7.817 1.00 78.31 162 PRO A CA 1
ATOM 1316 C C . PRO A 1 162 ? 8.823 -5.893 -8.337 1.00 78.31 162 PRO A C 1
ATOM 1318 O O . PRO A 1 162 ? 8.087 -6.823 -8.658 1.00 78.31 162 PRO A O 1
ATOM 1321 N N . LEU A 1 163 ? 8.433 -4.615 -8.384 1.00 74.62 163 LEU A N 1
ATOM 1322 C CA . LEU A 1 163 ? 7.115 -4.185 -8.854 1.00 74.62 163 LEU A CA 1
ATOM 1323 C C . LEU A 1 163 ? 7.065 -4.048 -10.381 1.00 74.62 163 LEU A C 1
ATOM 1325 O O . LEU A 1 163 ? 5.993 -4.186 -10.962 1.00 74.62 163 LEU A O 1
ATOM 1329 N N . VAL A 1 164 ? 8.208 -3.809 -11.033 1.00 77.44 164 VAL A N 1
ATOM 1330 C CA . VAL A 1 164 ? 8.297 -3.672 -12.493 1.00 77.44 164 VAL A CA 1
ATOM 1331 C C . VAL A 1 164 ? 8.272 -5.047 -13.150 1.00 77.44 164 VAL A C 1
ATOM 1333 O O . VAL A 1 164 ? 9.085 -5.925 -12.841 1.00 77.44 164 VAL A O 1
ATOM 1336 N N . ARG A 1 165 ? 7.373 -5.240 -14.118 1.00 76.88 165 ARG A N 1
ATOM 1337 C CA . ARG A 1 165 ? 7.312 -6.496 -14.876 1.00 76.88 165 ARG A CA 1
ATOM 1338 C C . ARG A 1 165 ? 8.251 -6.438 -16.073 1.00 76.88 165 ARG A C 1
ATOM 1340 O O . ARG A 1 165 ? 7.832 -6.179 -17.198 1.00 76.88 165 ARG A O 1
ATOM 1347 N N . PHE A 1 166 ? 9.521 -6.774 -15.847 1.00 70.62 166 PHE A N 1
ATOM 1348 C CA . PHE A 1 1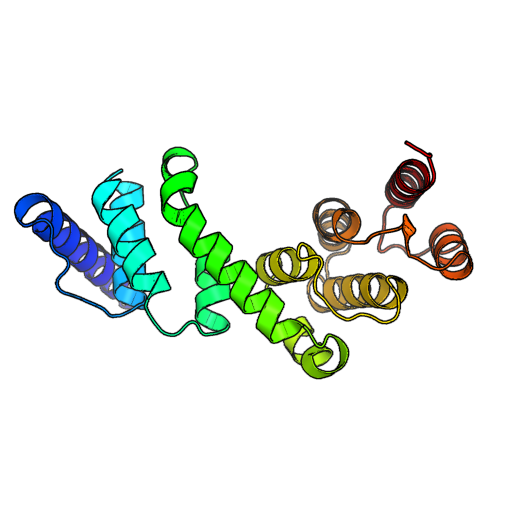66 ? 10.551 -6.808 -16.899 1.00 70.62 166 PHE A CA 1
ATOM 1349 C C . PHE A 1 166 ? 10.178 -7.667 -18.121 1.00 70.62 166 PHE A C 1
ATOM 1351 O O . PHE A 1 166 ? 10.662 -7.409 -19.217 1.00 70.62 166 PHE A O 1
ATOM 1358 N N . SER A 1 167 ? 9.293 -8.658 -17.963 1.00 67.06 167 SER A N 1
ATOM 1359 C CA . SER A 1 167 ? 8.783 -9.491 -19.062 1.00 67.06 167 SER A CA 1
ATOM 1360 C C . SER A 1 167 ? 7.924 -8.732 -20.083 1.00 67.06 167 SER A C 1
ATOM 1362 O O . SER A 1 167 ? 7.744 -9.218 -21.196 1.00 67.06 167 SER A O 1
ATOM 1364 N N . HIS A 1 168 ? 7.378 -7.572 -19.712 1.00 68.31 168 HIS A N 1
ATOM 1365 C CA . HIS A 1 168 ? 6.531 -6.728 -20.563 1.00 68.31 168 HIS A CA 1
ATOM 1366 C C . HIS A 1 168 ? 7.222 -5.418 -20.984 1.00 68.31 168 HIS A C 1
ATOM 1368 O O . HIS A 1 168 ? 6.593 -4.580 -21.629 1.00 68.31 168 HIS A O 1
ATOM 1374 N N . MET A 1 169 ? 8.504 -5.244 -20.648 1.00 74.38 169 MET A N 1
ATOM 1375 C CA . MET A 1 169 ? 9.317 -4.118 -21.121 1.00 74.38 169 MET A CA 1
ATOM 1376 C C . MET A 1 169 ? 9.769 -4.324 -22.567 1.00 74.38 169 MET A C 1
ATOM 1378 O O . MET A 1 169 ? 9.885 -5.459 -23.048 1.00 74.38 169 MET A O 1
ATOM 1382 N N . THR A 1 170 ? 10.058 -3.231 -23.275 1.00 75.12 170 THR A N 1
ATOM 1383 C CA . THR A 1 170 ? 10.585 -3.349 -24.636 1.00 75.12 170 THR A CA 1
ATOM 1384 C C . THR A 1 170 ? 12.038 -3.831 -24.628 1.00 75.12 170 THR A C 1
ATOM 1386 O O . THR A 1 170 ? 12.838 -3.554 -23.737 1.00 75.12 170 THR A O 1
ATOM 1389 N N . CYS A 1 171 ? 12.431 -4.587 -25.658 1.00 68.69 171 CYS A N 1
ATOM 1390 C CA . CYS A 1 171 ? 13.807 -5.081 -25.754 1.00 68.69 171 CYS A CA 1
ATOM 1391 C C . CYS A 1 171 ? 14.829 -3.930 -25.833 1.00 68.69 171 CYS A C 1
ATOM 1393 O O . CYS A 1 171 ? 15.944 -4.070 -25.334 1.00 68.69 171 CYS A O 1
ATOM 1395 N N . MET A 1 172 ? 14.438 -2.785 -26.409 1.00 70.19 172 MET A N 1
ATOM 1396 C CA . MET A 1 172 ? 15.300 -1.604 -26.479 1.00 70.19 172 MET A CA 1
ATOM 1397 C C . MET A 1 172 ? 15.554 -0.999 -25.099 1.00 70.19 172 MET A C 1
ATOM 1399 O O . MET A 1 172 ? 16.709 -0.757 -24.770 1.00 70.19 172 MET A O 1
ATOM 1403 N N . THR A 1 173 ? 14.527 -0.824 -24.265 1.00 70.31 173 THR A N 1
ATOM 1404 C CA . THR A 1 173 ? 14.709 -0.296 -22.904 1.00 70.31 173 THR A CA 1
ATOM 1405 C C . THR A 1 173 ? 15.478 -1.267 -22.022 1.00 70.31 173 THR A C 1
ATOM 1407 O O . THR A 1 173 ? 16.354 -0.838 -21.281 1.00 70.31 173 THR A O 1
ATOM 1410 N N . LEU A 1 174 ? 15.269 -2.580 -22.156 1.00 68.94 174 LEU A N 1
ATOM 1411 C CA . LEU A 1 174 ? 16.106 -3.575 -21.476 1.00 68.94 174 LEU A CA 1
ATOM 1412 C C . LEU A 1 174 ? 17.581 -3.447 -21.884 1.00 68.94 174 LEU A C 1
ATOM 1414 O O . LEU A 1 174 ? 18.462 -3.471 -21.027 1.00 68.94 174 LEU A O 1
ATOM 1418 N N . GLN A 1 175 ? 17.865 -3.278 -23.178 1.00 67.06 175 GLN A N 1
ATOM 1419 C CA . GLN A 1 175 ? 19.228 -3.060 -23.668 1.00 67.06 175 GLN A CA 1
ATOM 1420 C C . GLN A 1 175 ? 19.814 -1.733 -23.185 1.00 67.06 175 GLN A C 1
ATOM 1422 O O . GLN A 1 175 ? 20.982 -1.702 -22.806 1.00 67.06 175 GLN A O 1
ATOM 1427 N N . GLU A 1 176 ? 19.026 -0.661 -23.150 1.00 70.75 176 GLU A N 1
ATOM 1428 C CA . GLU A 1 176 ? 19.448 0.633 -22.615 1.00 70.75 176 GLU A CA 1
ATOM 1429 C C . GLU A 1 176 ? 19.724 0.567 -21.119 1.00 70.75 176 GLU A C 1
ATOM 1431 O O . GLU A 1 176 ? 20.752 1.065 -20.683 1.00 70.75 176 GLU A O 1
ATOM 1436 N N . ILE A 1 177 ? 18.883 -0.100 -20.333 1.00 68.44 177 ILE A N 1
ATOM 1437 C CA . ILE A 1 177 ? 19.093 -0.294 -18.895 1.00 68.44 177 ILE A CA 1
ATOM 1438 C C . ILE A 1 177 ? 20.379 -1.095 -18.661 1.00 68.44 177 ILE A C 1
ATOM 1440 O O . ILE A 1 177 ? 21.218 -0.704 -17.848 1.00 68.44 177 ILE A O 1
ATOM 1444 N N . LEU A 1 178 ? 20.587 -2.166 -19.433 1.00 63.88 178 LEU A N 1
ATOM 1445 C CA . LEU A 1 178 ? 21.809 -2.971 -19.396 1.00 63.88 178 LEU A CA 1
ATOM 1446 C C . LEU A 1 178 ? 23.046 -2.185 -19.843 1.00 63.88 178 LEU A C 1
ATOM 1448 O O . LEU A 1 178 ? 24.133 -2.426 -19.313 1.00 63.88 178 LEU A O 1
ATOM 1452 N N . ALA A 1 179 ? 22.906 -1.268 -20.801 1.00 62.03 179 ALA A N 1
ATOM 1453 C CA . ALA A 1 179 ? 23.977 -0.417 -21.314 1.00 62.03 179 ALA A CA 1
ATOM 1454 C C . ALA A 1 179 ? 24.237 0.814 -20.434 1.00 62.03 179 ALA A C 1
ATOM 1456 O O . ALA A 1 179 ? 25.360 1.324 -20.433 1.00 62.03 179 ALA A O 1
ATOM 1457 N N . SER A 1 180 ? 23.237 1.267 -19.677 1.00 61.03 180 SER A N 1
ATOM 1458 C CA . SER A 1 180 ? 23.301 2.482 -18.878 1.00 61.03 180 SER A CA 1
ATOM 1459 C C . SER A 1 180 ? 24.356 2.358 -17.780 1.00 61.03 180 SER A C 1
ATOM 1461 O O . SER A 1 180 ? 24.469 1.351 -17.080 1.00 61.03 180 SER A O 1
ATOM 1463 N N . THR A 1 181 ? 25.161 3.410 -17.653 1.00 52.84 181 THR A N 1
ATOM 1464 C CA . THR A 1 181 ? 26.160 3.594 -16.589 1.00 52.84 181 THR A CA 1
ATOM 1465 C C . THR A 1 181 ? 25.559 4.474 -15.493 1.00 52.84 181 THR A C 1
ATOM 1467 O O . THR A 1 181 ? 26.212 5.384 -14.988 1.00 52.84 181 THR A O 1
ATOM 1470 N N . ASP A 1 182 ? 24.267 4.304 -15.211 1.00 56.69 182 ASP A N 1
ATOM 1471 C CA . ASP A 1 182 ? 23.593 5.154 -14.241 1.00 56.69 182 ASP A CA 1
ATOM 1472 C C . ASP A 1 182 ? 24.004 4.726 -12.826 1.00 56.69 182 ASP A C 1
ATOM 1474 O O . ASP A 1 182 ? 23.907 3.556 -12.453 1.00 56.69 182 ASP A O 1
ATOM 1478 N N . ASN A 1 183 ? 24.489 5.678 -12.028 1.00 57.84 183 ASN A N 1
ATOM 1479 C CA . ASN A 1 183 ? 24.942 5.441 -10.654 1.00 57.84 183 ASN A CA 1
ATOM 1480 C C . ASN A 1 183 ? 23.765 5.293 -9.680 1.00 57.84 183 ASN A C 1
ATOM 1482 O O . ASN A 1 183 ? 23.951 5.297 -8.463 1.00 57.84 183 ASN A O 1
ATOM 1486 N N . ASP A 1 184 ? 22.550 5.198 -10.189 1.00 57.41 184 ASP A N 1
ATOM 1487 C CA . ASP A 1 184 ? 21.350 5.192 -9.374 1.00 57.41 184 ASP A CA 1
ATOM 1488 C C . ASP A 1 184 ? 20.892 3.763 -9.070 1.00 57.41 184 ASP A C 1
ATOM 1490 O O . ASP A 1 184 ? 20.146 3.554 -8.113 1.00 57.41 184 ASP A O 1
ATOM 1494 N N . ILE A 1 185 ? 21.378 2.771 -9.830 1.00 61.88 185 ILE A N 1
ATOM 1495 C CA . ILE A 1 185 ? 20.983 1.369 -9.696 1.00 61.88 185 ILE A CA 1
ATOM 1496 C C . ILE A 1 185 ? 22.206 0.447 -9.744 1.00 61.88 185 ILE A C 1
ATOM 1498 O O . ILE A 1 185 ? 23.191 0.686 -10.439 1.00 61.88 185 ILE A O 1
ATOM 1502 N N . ASP A 1 186 ? 22.156 -0.621 -8.953 1.00 64.25 186 ASP A N 1
ATOM 1503 C CA . ASP A 1 186 ? 23.158 -1.675 -8.975 1.00 64.25 186 ASP A CA 1
ATOM 1504 C C . ASP A 1 186 ? 22.938 -2.600 -10.183 1.00 64.25 186 ASP A C 1
ATOM 1506 O O . ASP A 1 186 ? 21.953 -3.343 -10.258 1.00 64.25 186 ASP A O 1
ATOM 1510 N N . ARG A 1 187 ? 23.854 -2.522 -11.155 1.00 61.38 187 ARG A N 1
ATOM 1511 C CA . ARG A 1 187 ? 23.771 -3.225 -12.444 1.00 61.38 187 ARG A CA 1
ATOM 1512 C C . ARG A 1 187 ? 23.621 -4.731 -12.266 1.00 61.38 187 ARG A C 1
ATOM 1514 O O . ARG A 1 187 ? 22.887 -5.350 -13.025 1.00 61.38 187 ARG A O 1
ATOM 1521 N N . GLU A 1 188 ? 24.289 -5.297 -11.263 1.00 62.94 188 GLU A N 1
ATOM 1522 C CA . GLU A 1 188 ? 24.303 -6.737 -10.994 1.00 62.94 188 GLU A CA 1
ATOM 1523 C C . GLU A 1 188 ? 22.934 -7.252 -10.518 1.00 62.94 188 GLU A C 1
ATOM 1525 O O . GLU A 1 188 ? 22.527 -8.372 -10.825 1.00 62.94 188 GLU A O 1
ATOM 1530 N N . GLN A 1 189 ? 22.166 -6.402 -9.832 1.00 63.56 189 GLN A N 1
ATOM 1531 C CA . GLN A 1 189 ? 20.819 -6.743 -9.379 1.00 63.56 189 GLN A CA 1
ATOM 1532 C C . GLN A 1 189 ? 19.799 -6.636 -10.510 1.00 63.56 189 GLN A C 1
ATOM 1534 O O . GLN A 1 189 ? 18.920 -7.488 -10.635 1.00 63.56 189 GLN A O 1
ATOM 1539 N N . VAL A 1 190 ? 19.930 -5.627 -11.372 1.00 65.00 190 VAL A N 1
ATOM 1540 C CA . VAL A 1 190 ? 19.059 -5.480 -12.545 1.00 65.00 190 VAL A CA 1
ATOM 1541 C C . VAL A 1 190 ? 19.303 -6.599 -13.547 1.00 65.00 190 VAL A C 1
ATOM 1543 O O . VAL A 1 190 ? 18.346 -7.190 -14.035 1.00 65.00 190 VAL A O 1
ATOM 1546 N N . THR A 1 191 ? 20.560 -6.965 -13.808 1.00 64.56 191 THR A N 1
ATOM 1547 C CA . THR A 1 191 ? 20.882 -8.100 -14.683 1.00 64.56 191 THR A CA 1
ATOM 1548 C C . THR A 1 191 ? 20.355 -9.415 -14.119 1.00 64.56 191 THR A C 1
ATOM 1550 O O . THR A 1 191 ? 19.812 -10.207 -14.885 1.00 64.56 191 THR A O 1
ATOM 1553 N N . HIS A 1 192 ? 20.445 -9.642 -12.802 1.00 68.06 192 HIS A N 1
ATOM 1554 C CA . HIS A 1 192 ? 19.848 -10.816 -12.159 1.00 68.06 192 HIS A CA 1
ATOM 1555 C C . HIS A 1 192 ? 18.326 -10.851 -12.339 1.00 68.06 192 HIS A C 1
ATOM 1557 O O . HIS A 1 192 ? 17.776 -11.879 -12.721 1.00 68.06 192 HIS A O 1
ATOM 1563 N N . ARG A 1 193 ? 17.634 -9.728 -12.119 1.00 63.06 193 ARG A N 1
ATOM 1564 C CA . ARG A 1 193 ? 16.171 -9.639 -12.273 1.00 63.06 193 ARG A CA 1
ATOM 1565 C C . ARG A 1 193 ? 15.714 -9.790 -13.720 1.00 63.06 193 ARG A C 1
ATOM 1567 O O . ARG A 1 193 ? 14.734 -10.483 -13.973 1.00 63.06 193 ARG A O 1
ATOM 1574 N N . ILE A 1 194 ? 16.441 -9.202 -14.668 1.00 64.88 194 ILE A N 1
ATOM 1575 C CA . ILE A 1 194 ? 16.190 -9.378 -16.103 1.00 64.88 194 ILE A CA 1
ATOM 1576 C C . ILE A 1 194 ? 16.431 -10.840 -16.501 1.00 64.88 194 ILE A C 1
ATOM 1578 O O . ILE A 1 194 ? 15.629 -11.409 -17.234 1.00 64.88 194 ILE A O 1
ATOM 1582 N N . ALA A 1 195 ? 17.483 -11.481 -15.985 1.00 62.72 195 ALA A N 1
ATOM 1583 C CA . ALA A 1 195 ? 17.738 -12.899 -16.224 1.00 62.72 195 ALA A CA 1
ATOM 1584 C C . ALA A 1 195 ? 16.632 -13.793 -15.632 1.00 62.72 195 ALA A C 1
ATOM 1586 O O . ALA A 1 195 ? 16.173 -14.703 -16.313 1.00 62.72 195 ALA A O 1
ATOM 1587 N N . GLU A 1 196 ? 16.152 -13.509 -14.417 1.00 64.31 196 GLU A N 1
ATOM 1588 C CA . GLU A 1 196 ? 15.006 -14.207 -13.813 1.00 64.31 196 GLU A CA 1
ATOM 1589 C C . GLU A 1 196 ? 13.709 -14.013 -14.613 1.00 64.31 196 GLU A C 1
ATOM 1591 O O . GLU A 1 196 ? 12.929 -14.953 -14.739 1.00 64.31 196 GLU A O 1
ATOM 1596 N N . ALA A 1 197 ? 13.476 -12.819 -15.163 1.00 59.34 197 ALA A N 1
ATOM 1597 C CA . ALA A 1 197 ? 12.276 -12.508 -15.939 1.00 59.34 197 ALA A CA 1
ATOM 1598 C C . ALA A 1 197 ? 12.303 -13.072 -17.372 1.00 59.34 197 ALA A C 1
ATOM 1600 O O . ALA A 1 197 ? 11.246 -13.349 -17.937 1.00 59.34 197 ALA A O 1
ATOM 1601 N N . LEU A 1 198 ? 13.493 -13.237 -17.965 1.00 60.12 198 LEU A N 1
ATOM 1602 C CA . LEU A 1 198 ? 13.691 -13.808 -19.304 1.00 60.12 198 LEU A CA 1
ATOM 1603 C C . LEU A 1 198 ? 13.839 -15.337 -19.300 1.00 60.12 198 LEU A C 1
ATOM 1605 O O . LEU A 1 198 ? 13.770 -15.955 -20.364 1.00 60.12 198 LEU A O 1
ATOM 1609 N N . LEU A 1 199 ? 14.051 -15.960 -18.137 1.00 50.44 199 LEU A N 1
ATOM 1610 C CA . LEU A 1 199 ? 14.043 -17.414 -18.014 1.00 50.44 199 LEU A CA 1
ATOM 1611 C C . LEU A 1 199 ? 12.596 -17.931 -18.125 1.00 50.44 199 LEU A C 1
ATOM 1613 O O . LEU A 1 199 ? 11.751 -17.564 -17.306 1.00 50.44 199 LEU A O 1
ATOM 1617 N N . PRO A 1 200 ? 12.281 -18.792 -19.110 1.00 45.06 200 PRO A N 1
ATOM 1618 C CA . PRO A 1 200 ? 10.955 -19.381 -19.214 1.00 45.06 200 PRO A CA 1
ATOM 1619 C C . PRO A 1 200 ? 10.721 -20.331 -18.030 1.00 45.06 200 PRO A C 1
ATOM 1621 O O . PRO A 1 200 ? 11.559 -21.191 -17.750 1.00 45.06 200 PRO A O 1
ATOM 1624 N N . LYS A 1 201 ? 9.588 -20.164 -17.339 1.00 44.91 201 LYS A N 1
ATOM 1625 C CA . LYS A 1 201 ? 9.032 -21.190 -16.445 1.00 44.91 201 LYS A CA 1
ATOM 1626 C C . LYS A 1 201 ? 8.366 -22.298 -17.248 1.00 44.91 201 LYS A C 1
ATOM 1628 O O . LYS A 1 201 ? 7.696 -21.965 -18.252 1.00 44.91 201 LYS A O 1
#

Nearest PDB structures (foldseek):
  7mwr-assembly1_B  TM=1.563E-01  e=3.601E+00  synthetic construct

Sequence (201 aa):
MHYVFILLETEENAFMELLSYMYSGKLTTAEPTRLLDILMAADKFEVLSCMRHCSQLLISLPMTTESALLYIDHPCSVSMVNEVRPLIDASKEFLANKYKDFYEFKSELMNISLAGIEAIFSSTDIQVETEDDVYYFMLDWARARYVELEERRKILSSRLLPLVRFSHMTCMTLQEILASTDNDIDREQVTHRIAEALLPK

Solvent-accessible surface area (backbone atoms only — not comparable to full-atom values): 11453 Å² total; per-residue (Å²): 112,73,70,61,52,54,54,51,55,52,51,49,52,19,44,51,49,49,52,48,22,76,77,68,75,51,77,96,72,87,51,69,70,58,42,48,45,29,35,52,42,22,59,77,69,66,37,61,72,55,28,38,50,37,27,53,52,56,63,73,44,91,81,46,74,70,55,30,41,53,55,60,68,49,90,68,56,84,90,52,43,77,48,45,40,65,40,35,52,51,29,33,52,51,45,29,64,72,51,20,54,42,82,82,41,48,73,58,59,66,72,52,55,72,64,47,48,51,39,34,53,66,43,87,72,54,57,65,96,45,47,53,59,54,52,53,48,53,52,54,44,39,55,76,73,34,86,50,59,67,61,31,28,50,45,42,62,75,60,49,53,79,52,54,56,66,72,63,37,52,73,65,59,54,49,46,61,73,66,52,86,57,85,60,55,64,64,71,58,52,52,50,51,47,50,60,50,69,50,84,130

Mean predicted aligned error: 10.32 Å

InterPro domains:
  IPR000210 BTB/POZ domain [PF00651] (10-59)
  IPR011333 SKP1/BTB/POZ domain superfamily [G3DSA:3.30.710.10] (3-96)
  IPR011333 SKP1/BTB/POZ domain superfamily [SSF54695] (4-59)
  IPR011705 BTB/Kelch-associated [PF07707] (84-177)
  IPR011705 BTB/Kelch-associated [SM00875] (75-179)
  IPR045890 BTB/POZ domain-containing protein POB1-like [PTHR46336] (9-199)

Secondary structure (DSSP, 8-state):
-HHHHHHHHHHHHHHHHHHHHHHHS--S---HHHHHHHHHHHHHTT-HHHHHHHHHHHHHSPP-HHHHHHHHS----TTTHHHHHHHHHHHHHHHHHHT-BTTTSHHHHTTS-HHHHHHHHHSTT-B-S-HHHHHHHHHHHHHHH--SHHHHHHHIIIIIGGGS-GGGS-HHHHHHHHH---TTS-HHHHHHHHHHHHS--

Foldseek 3Di:
DVVVVVVVVLLVVLVVQLVVCVVPVDGPDLDLVSLVSVLVNCQVVVVQSSLLVSLVSNLVDDDDLVSLLCLQPDDGDPVNCVSSVVSNLSSLVVLLVVCLAVVVCLVVLLVGDLSSLLSNLQDPRRDDPFLLVLLVSLLVSLVSVDPDLVVLQCCCLPRRVVSRQLLGHDPVVLVCLLVDPDSNYDNVSSVVSNVVNPDDD

Organism: Aegilops tauschii subsp. strangulata (NCBI:txid200361)